Protein AF-A0A0S8DVK2-F1 (afdb_monomer_lite)

Foldseek 3Di:
DFAWAPAKDADPVNQKIWTKGAPDSDDDLVDWGKIFTKIFGQADPVGHGQWDADDPPVDPDPDRIDHNGDMDTLDIAIDHNLKHWDAANVGKIKIKGWDDDDDDPDDDPTFIFIWIADPVPSDIDTWADPVLSQQAVRVQRLWEAANNSQWIWGQGPQRWIFIDGTPDHGDPLRTLADPVFGNPPDDDQLDRKYDDHHWKIKGKTAQQDCQNDVPSVDGHPAIFIFIATSSNDTPGTDCPVPDCVVRVSD

Structure (mmCIF, N/CA/C/O backbone):
data_AF-A0A0S8DVK2-F1
#
_entry.id   AF-A0A0S8DVK2-F1
#
loop_
_atom_site.group_PDB
_atom_site.id
_atom_site.type_symbol
_atom_site.label_atom_id
_atom_site.label_alt_id
_atom_site.label_comp_id
_atom_site.label_asym_id
_atom_site.label_entity_id
_atom_site.label_seq_id
_atom_site.pdbx_PDB_ins_code
_atom_site.Cartn_x
_atom_site.Cartn_y
_atom_site.Cartn_z
_atom_site.occupancy
_atom_site.B_iso_or_equiv
_atom_site.auth_seq_id
_atom_site.auth_comp_id
_atom_site.auth_asym_id
_atom_site.auth_atom_id
_atom_site.pdbx_PDB_model_num
ATOM 1 N N . ALA A 1 1 ? 25.435 3.676 -3.435 1.00 47.47 1 ALA A N 1
ATOM 2 C CA . ALA A 1 1 ? 24.298 3.140 -4.218 1.00 47.47 1 ALA A CA 1
ATOM 3 C C . ALA A 1 1 ? 23.313 4.271 -4.509 1.00 47.47 1 ALA A C 1
ATOM 5 O O . ALA A 1 1 ? 23.263 5.185 -3.689 1.00 47.47 1 ALA A O 1
ATOM 6 N N . PRO A 1 2 ? 22.556 4.248 -5.624 1.00 56.66 2 PRO A N 1
ATOM 7 C CA . PRO A 1 2 ? 21.445 5.180 -5.818 1.00 56.66 2 PRO A CA 1
ATOM 8 C C . PRO A 1 2 ? 20.399 4.970 -4.717 1.00 56.66 2 PRO A C 1
ATOM 10 O O . PRO A 1 2 ? 20.200 3.840 -4.268 1.00 56.66 2 PRO A O 1
ATOM 13 N N . ALA A 1 3 ? 19.738 6.042 -4.279 1.00 69.38 3 ALA A N 1
ATOM 14 C CA . ALA A 1 3 ? 18.640 5.907 -3.329 1.00 69.38 3 ALA A CA 1
ATOM 15 C C . ALA A 1 3 ? 17.424 5.233 -3.980 1.00 69.38 3 ALA A C 1
ATOM 17 O O . ALA A 1 3 ? 17.285 5.156 -5.202 1.00 69.38 3 ALA A O 1
ATOM 18 N N . THR A 1 4 ? 16.539 4.712 -3.145 1.00 77.56 4 THR A N 1
ATOM 19 C CA . THR A 1 4 ? 15.301 4.046 -3.542 1.00 77.56 4 THR A CA 1
ATOM 20 C C . THR A 1 4 ? 14.298 4.259 -2.417 1.00 77.56 4 THR A C 1
ATOM 22 O O . THR A 1 4 ? 14.693 4.263 -1.249 1.00 77.56 4 THR A O 1
ATOM 25 N N . ALA A 1 5 ? 13.028 4.477 -2.758 1.00 81.44 5 ALA A N 1
ATOM 26 C CA . ALA A 1 5 ? 11.986 4.660 -1.757 1.00 81.44 5 ALA A CA 1
ATOM 27 C C . ALA A 1 5 ? 11.793 3.372 -0.939 1.00 81.44 5 ALA A C 1
ATOM 29 O O . ALA A 1 5 ? 11.916 2.264 -1.466 1.00 81.44 5 ALA A O 1
ATOM 30 N N . ILE A 1 6 ? 11.513 3.518 0.357 1.00 83.12 6 ILE A N 1
ATOM 31 C CA . ILE A 1 6 ? 11.492 2.400 1.312 1.00 83.12 6 ILE A CA 1
ATOM 32 C C . ILE A 1 6 ? 10.342 1.429 0.999 1.00 83.12 6 ILE A C 1
ATOM 34 O O . ILE A 1 6 ? 10.501 0.217 1.146 1.00 83.12 6 ILE A O 1
ATOM 38 N N . GLY A 1 7 ? 9.204 1.941 0.523 1.00 86.62 7 GLY A N 1
ATOM 39 C CA . GLY A 1 7 ? 8.061 1.133 0.117 1.00 86.62 7 GLY A CA 1
ATOM 40 C C . GLY A 1 7 ? 8.191 0.602 -1.311 1.00 86.62 7 GLY A C 1
ATOM 41 O O . GLY A 1 7 ? 7.610 1.159 -2.238 1.00 86.62 7 GLY A O 1
ATOM 42 N N . TYR A 1 8 ? 8.926 -0.494 -1.486 1.00 93.62 8 TYR A N 1
ATOM 43 C CA . TYR A 1 8 ? 8.942 -1.290 -2.717 1.00 93.62 8 TYR A CA 1
ATOM 44 C C . TYR A 1 8 ? 7.947 -2.460 -2.640 1.00 93.62 8 TYR A C 1
ATOM 46 O O . TYR A 1 8 ? 7.596 -2.918 -1.553 1.00 93.62 8 TYR A O 1
ATOM 54 N N . ALA A 1 9 ? 7.565 -3.022 -3.790 1.00 95.44 9 ALA A N 1
ATOM 55 C CA . ALA A 1 9 ? 6.767 -4.249 -3.848 1.00 95.44 9 ALA A CA 1
ATOM 56 C C . ALA A 1 9 ? 7.285 -5.239 -4.894 1.00 95.44 9 ALA A C 1
ATOM 58 O O . ALA A 1 9 ? 7.769 -4.853 -5.957 1.00 95.44 9 ALA A O 1
ATOM 59 N N . PHE A 1 10 ? 7.140 -6.534 -4.618 1.00 95.19 10 PHE A N 1
ATOM 60 C CA . PHE A 1 10 ? 7.335 -7.587 -5.615 1.00 95.19 10 PHE A CA 1
ATOM 61 C C . PHE A 1 10 ? 6.044 -7.835 -6.399 1.00 95.19 10 PHE A C 1
ATOM 63 O O . PHE A 1 10 ? 4.949 -7.779 -5.839 1.00 95.19 10 PHE A O 1
ATOM 70 N N . THR A 1 11 ? 6.179 -8.171 -7.682 1.00 94.69 11 THR A N 1
ATOM 71 C CA . THR A 1 11 ? 5.085 -8.720 -8.499 1.00 94.69 11 THR A CA 1
ATOM 72 C C . THR A 1 11 ? 4.456 -9.944 -7.818 1.00 94.69 11 THR A C 1
ATOM 74 O O . THR A 1 11 ? 5.200 -10.701 -7.193 1.00 94.69 11 THR A O 1
ATOM 77 N N . PRO A 1 12 ? 3.160 -10.258 -8.023 1.00 91.06 12 PRO A N 1
ATOM 78 C CA . PRO A 1 12 ? 2.510 -11.416 -7.389 1.00 91.06 12 PRO A CA 1
ATOM 79 C C . PRO A 1 12 ? 3.124 -12.801 -7.689 1.00 91.06 12 PRO A C 1
ATOM 81 O O . PRO A 1 12 ? 2.846 -13.756 -6.972 1.00 91.06 12 PRO A O 1
ATOM 84 N N . ASP A 1 13 ? 3.950 -12.932 -8.735 1.00 92.88 13 ASP A N 1
ATOM 85 C CA . ASP A 1 13 ? 4.718 -14.149 -9.060 1.00 92.88 13 ASP A CA 1
ATOM 86 C C . ASP A 1 13 ? 6.191 -14.101 -8.588 1.00 92.88 13 ASP A C 1
ATOM 88 O O . ASP A 1 13 ? 6.979 -14.994 -8.906 1.00 92.88 13 ASP A O 1
ATOM 92 N N . SER A 1 14 ? 6.563 -13.062 -7.832 1.00 94.06 14 SER A N 1
ATOM 93 C CA . SER A 1 14 ? 7.905 -12.759 -7.311 1.00 94.06 14 SER A CA 1
ATOM 94 C C . SER A 1 14 ? 9.024 -12.673 -8.363 1.00 94.06 14 SER A C 1
ATOM 96 O O . SER A 1 14 ? 10.201 -12.810 -8.022 1.00 94.06 14 SER A O 1
ATOM 98 N N . ARG A 1 15 ? 8.698 -12.443 -9.647 1.00 95.50 15 ARG A N 1
ATOM 99 C CA . ARG A 1 15 ? 9.695 -12.385 -10.734 1.00 95.50 15 ARG A CA 1
ATOM 100 C C . ARG A 1 15 ? 10.288 -11.007 -10.982 1.00 95.50 15 ARG A C 1
ATOM 102 O O . ARG A 1 15 ? 11.401 -10.930 -11.507 1.00 95.50 15 ARG A O 1
ATOM 109 N N . ALA A 1 16 ? 9.606 -9.941 -10.582 1.00 96.25 16 ALA A N 1
ATOM 110 C CA . ALA A 1 16 ? 10.114 -8.578 -10.631 1.00 96.25 16 ALA A CA 1
ATOM 111 C C . ALA A 1 16 ? 9.807 -7.805 -9.338 1.00 96.25 16 ALA A C 1
ATOM 113 O O . ALA A 1 16 ? 8.970 -8.201 -8.526 1.00 96.25 16 ALA A O 1
ATOM 114 N N . ILE A 1 17 ? 10.526 -6.703 -9.142 1.00 96.19 17 ILE A N 1
ATOM 115 C CA . ILE A 1 17 ? 10.347 -5.745 -8.048 1.00 96.19 17 ILE A CA 1
ATOM 116 C C . ILE A 1 17 ? 10.061 -4.370 -8.652 1.00 96.19 17 ILE A C 1
ATOM 118 O O . ILE A 1 17 ? 10.775 -3.952 -9.564 1.00 96.19 17 ILE A O 1
ATOM 122 N N . ALA A 1 18 ? 9.037 -3.677 -8.152 1.00 96.88 18 ALA A N 1
ATOM 123 C CA . ALA A 1 18 ? 8.779 -2.278 -8.465 1.00 96.88 18 ALA A CA 1
ATOM 124 C C . ALA A 1 18 ? 9.132 -1.367 -7.288 1.00 96.88 18 ALA A C 1
ATOM 126 O O . ALA A 1 18 ? 8.860 -1.687 -6.129 1.00 96.88 18 ALA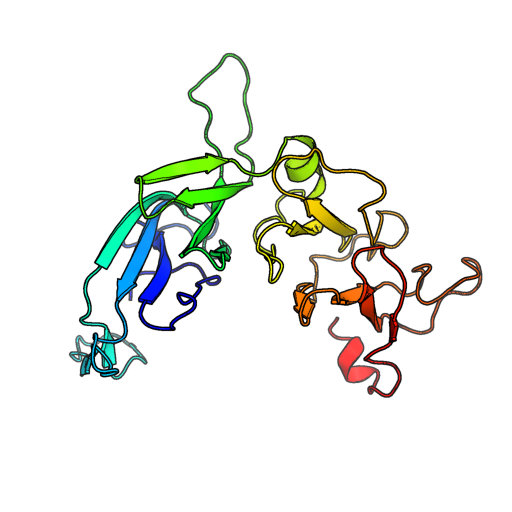 A O 1
ATOM 127 N N . TYR A 1 19 ? 9.751 -0.235 -7.607 1.00 95.56 19 TYR A N 1
ATOM 128 C CA . TYR A 1 19 ? 10.224 0.757 -6.649 1.00 95.56 19 TYR A CA 1
ATOM 129 C C . TYR A 1 19 ? 10.328 2.140 -7.305 1.00 95.56 19 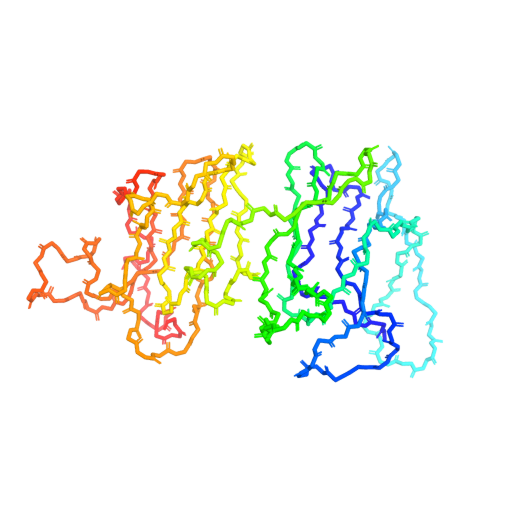TYR A C 1
ATOM 131 O O . TYR A 1 19 ? 10.401 2.257 -8.528 1.00 95.56 19 TYR A O 1
ATOM 139 N N . LEU A 1 20 ? 10.360 3.196 -6.492 1.00 94.50 20 LEU A N 1
ATOM 140 C CA . LEU A 1 20 ? 10.628 4.563 -6.947 1.00 94.50 20 LEU A CA 1
ATOM 141 C C . LEU A 1 20 ? 12.116 4.897 -6.751 1.00 94.50 20 LEU A C 1
ATOM 143 O O . LEU A 1 20 ? 12.664 4.646 -5.673 1.00 94.50 20 LEU A O 1
ATOM 147 N N . LYS A 1 21 ? 12.765 5.472 -7.772 1.00 92.44 21 LYS A N 1
ATOM 148 C CA . LYS A 1 21 ? 14.122 6.057 -7.693 1.00 92.44 21 LYS A CA 1
ATOM 149 C C . LYS A 1 21 ? 14.082 7.573 -7.919 1.00 92.44 21 LYS A C 1
ATOM 151 O O . LYS A 1 21 ? 13.205 8.018 -8.658 1.00 92.44 21 LYS A O 1
ATOM 156 N N . PRO A 1 22 ? 15.024 8.363 -7.375 1.00 92.50 22 PRO A N 1
ATOM 157 C CA . PRO A 1 22 ? 15.305 9.698 -7.892 1.00 92.50 22 PRO A CA 1
ATOM 158 C C . PRO A 1 22 ? 16.078 9.604 -9.219 1.00 92.50 22 PRO A C 1
ATOM 160 O O . PRO A 1 22 ? 16.796 8.631 -9.454 1.00 92.50 22 PRO A O 1
ATOM 163 N N . GLU A 1 23 ? 15.989 10.638 -10.058 1.00 89.06 23 GLU A N 1
ATOM 164 C CA . GLU A 1 23 ? 16.845 10.771 -11.254 1.00 89.06 23 GLU A CA 1
ATOM 165 C C . GLU A 1 23 ? 18.199 11.431 -10.966 1.00 89.06 23 GLU A C 1
ATOM 167 O O . GLU A 1 23 ? 19.142 11.289 -11.742 1.00 89.06 23 GLU A O 1
ATOM 172 N N . ALA A 1 24 ? 18.313 12.158 -9.854 1.00 84.31 24 ALA A N 1
ATOM 173 C CA . ALA A 1 24 ? 19.553 12.808 -9.449 1.00 84.31 24 ALA A CA 1
ATOM 174 C C . ALA A 1 24 ? 20.397 11.891 -8.548 1.00 84.31 24 ALA A C 1
ATOM 176 O O . ALA A 1 24 ? 19.886 11.312 -7.587 1.00 84.31 24 ALA A O 1
ATOM 177 N N . GLU A 1 25 ? 21.706 11.813 -8.815 1.00 74.50 25 GLU A N 1
ATOM 178 C CA . GLU A 1 25 ? 22.668 11.041 -8.005 1.00 74.50 25 GLU A CA 1
ATOM 179 C C . GLU A 1 25 ? 22.750 11.533 -6.550 1.00 74.50 25 GLU A C 1
ATOM 181 O O . GLU A 1 25 ? 23.036 10.755 -5.639 1.00 74.50 25 GLU A O 1
ATOM 186 N N . SER A 1 26 ? 22.458 12.816 -6.324 1.00 77.00 26 SER A N 1
ATOM 187 C CA . SER A 1 26 ? 22.228 13.403 -5.008 1.00 77.00 26 SER A CA 1
ATOM 188 C C . SER A 1 26 ? 20.981 14.289 -5.027 1.00 77.00 26 SER A C 1
ATOM 190 O O . SER A 1 26 ? 20.680 14.971 -6.006 1.00 77.00 26 SER A O 1
ATOM 192 N N . PHE A 1 27 ? 20.231 14.255 -3.930 1.00 76.00 27 PHE A N 1
ATOM 193 C CA . PHE A 1 27 ? 19.004 15.016 -3.716 1.00 76.00 27 PHE A CA 1
ATOM 194 C C . PHE A 1 27 ? 18.883 15.332 -2.222 1.00 76.00 27 PHE A C 1
ATOM 196 O O . PHE A 1 27 ? 19.488 14.668 -1.378 1.00 76.00 27 PHE A O 1
ATOM 203 N N . ASP A 1 28 ? 18.099 16.352 -1.894 1.00 79.50 28 ASP A N 1
ATOM 204 C CA . ASP A 1 28 ? 17.785 16.704 -0.513 1.00 79.50 28 ASP A CA 1
ATOM 205 C C . ASP A 1 28 ? 16.656 15.798 -0.002 1.00 79.50 28 ASP A C 1
ATOM 207 O O . ASP A 1 28 ? 15.563 15.802 -0.563 1.00 79.50 28 ASP A O 1
ATOM 211 N N . THR A 1 29 ? 16.896 15.021 1.057 1.00 75.56 29 THR A N 1
ATOM 212 C CA . THR A 1 29 ? 15.888 14.107 1.625 1.00 75.56 29 THR A CA 1
ATOM 213 C C . THR A 1 29 ? 14.702 14.826 2.268 1.00 75.56 29 THR A C 1
ATOM 215 O O . THR A 1 29 ? 13.731 14.161 2.607 1.00 75.56 29 THR A O 1
ATOM 218 N N . GLN A 1 30 ? 14.770 16.150 2.443 1.00 75.94 30 GLN A N 1
ATOM 219 C CA . GLN A 1 30 ? 13.692 17.003 2.954 1.00 75.94 30 GLN A CA 1
ATOM 220 C C . GLN A 1 30 ? 12.928 17.737 1.836 1.00 75.94 30 GLN A C 1
ATOM 222 O O . GLN A 1 30 ? 12.126 18.628 2.124 1.00 75.94 30 GLN A O 1
ATOM 227 N N . LYS A 1 31 ? 13.193 17.434 0.555 1.00 76.06 31 LYS A N 1
ATOM 228 C CA . LYS A 1 31 ? 12.516 18.061 -0.592 1.00 76.06 31 LYS A CA 1
ATOM 229 C C . LYS A 1 31 ? 12.112 17.018 -1.641 1.00 76.06 31 LYS A C 1
ATOM 231 O O . LYS A 1 31 ? 12.864 16.075 -1.878 1.00 76.06 31 LYS A O 1
ATOM 236 N N . PRO A 1 32 ? 10.964 17.189 -2.320 1.00 73.94 32 PRO A N 1
ATOM 237 C CA . PRO A 1 32 ? 10.591 16.315 -3.423 1.00 73.94 32 PRO A CA 1
ATOM 238 C C . PRO A 1 32 ? 11.560 16.504 -4.599 1.00 73.94 32 PRO A C 1
ATOM 240 O O . PRO A 1 32 ? 11.793 17.626 -5.056 1.00 73.94 32 PRO A O 1
ATOM 243 N N . ALA A 1 33 ? 12.119 15.402 -5.092 1.00 88.25 33 ALA A N 1
ATOM 244 C CA . ALA A 1 33 ? 12.975 15.367 -6.278 1.00 88.25 33 ALA A CA 1
ATOM 245 C C . ALA A 1 33 ? 12.188 14.885 -7.508 1.00 88.25 33 ALA A C 1
ATOM 247 O O . ALA A 1 33 ? 11.083 14.367 -7.372 1.00 88.25 33 ALA A O 1
ATOM 248 N N . LEU A 1 34 ? 12.761 15.000 -8.709 1.00 90.69 34 LEU A N 1
ATOM 249 C CA . LEU A 1 34 ? 12.276 14.225 -9.858 1.00 90.69 34 LEU A CA 1
ATOM 250 C C . LEU A 1 34 ? 12.744 12.772 -9.736 1.00 90.69 34 LEU A C 1
ATOM 252 O O . LEU A 1 34 ? 13.884 12.513 -9.337 1.00 90.69 34 LEU A O 1
ATOM 256 N N . GLY A 1 35 ? 11.872 11.840 -10.104 1.00 92.44 35 GLY A N 1
ATOM 257 C CA . GLY A 1 35 ? 12.146 10.410 -10.057 1.00 92.44 35 GLY A CA 1
ATOM 258 C C . GLY A 1 35 ? 11.252 9.596 -10.983 1.00 92.44 35 GLY A C 1
ATOM 259 O O . GLY A 1 35 ? 10.359 10.139 -11.636 1.00 92.44 35 GLY A O 1
ATOM 260 N N . SER A 1 36 ? 11.479 8.284 -11.002 1.00 94.75 36 SER A N 1
ATOM 261 C CA . SER A 1 36 ? 10.718 7.338 -11.821 1.00 94.75 36 SER A CA 1
ATOM 262 C C . SER A 1 36 ? 10.285 6.113 -11.028 1.00 94.75 36 SER A C 1
ATOM 264 O O . SER A 1 36 ? 11.043 5.579 -10.213 1.00 94.75 36 SER A O 1
ATOM 266 N N . LEU A 1 37 ? 9.078 5.634 -11.328 1.00 96.56 37 LEU A N 1
ATOM 267 C CA . LEU A 1 37 ? 8.624 4.287 -11.015 1.00 96.56 37 LEU A CA 1
ATOM 268 C C . LEU A 1 37 ? 9.328 3.312 -11.959 1.00 96.56 37 LEU A C 1
ATOM 270 O O . LEU A 1 37 ? 9.234 3.432 -13.183 1.00 96.56 37 LEU A O 1
ATOM 274 N N . VAL A 1 38 ? 10.019 2.341 -11.378 1.00 96.12 38 VAL A N 1
ATOM 275 C CA . VAL A 1 38 ? 10.839 1.359 -12.083 1.00 96.12 38 VAL A CA 1
ATOM 276 C C . VAL A 1 38 ? 10.360 -0.038 -11.730 1.00 96.12 38 VAL A C 1
ATOM 278 O O . VAL A 1 38 ? 10.237 -0.344 -10.549 1.00 96.12 38 VAL A O 1
ATOM 281 N N . GLU A 1 39 ? 10.182 -0.906 -12.726 1.00 96.44 39 GLU A N 1
ATOM 282 C CA . GLU A 1 39 ? 10.173 -2.359 -12.527 1.00 96.44 39 GLU A CA 1
ATOM 283 C C . GLU A 1 39 ? 11.547 -2.933 -12.911 1.00 96.44 39 GLU A C 1
ATOM 285 O O . GLU A 1 39 ? 12.119 -2.594 -13.949 1.00 96.44 39 GLU A O 1
ATOM 290 N N . ARG A 1 40 ? 12.093 -3.830 -12.082 1.00 96.25 40 ARG A N 1
ATOM 291 C CA . ARG A 1 40 ? 13.291 -4.620 -12.392 1.00 96.25 40 ARG A CA 1
ATOM 292 C C . ARG A 1 40 ? 12.989 -6.108 -12.277 1.00 96.25 40 ARG A C 1
ATOM 294 O O . ARG A 1 40 ? 12.580 -6.577 -11.216 1.00 96.25 40 ARG A O 1
ATOM 301 N N . THR A 1 41 ? 13.265 -6.877 -13.329 1.00 97.19 41 THR A N 1
ATOM 302 C CA . THR A 1 41 ? 13.198 -8.344 -13.266 1.00 97.19 41 THR A CA 1
ATOM 303 C C . THR A 1 41 ? 14.274 -8.870 -12.314 1.00 97.19 41 THR A C 1
ATOM 305 O O . THR A 1 41 ? 15.452 -8.579 -12.498 1.00 97.19 41 THR A O 1
ATOM 308 N N . VAL A 1 42 ? 13.894 -9.666 -11.315 1.00 96.94 42 VAL A N 1
ATOM 309 C CA . VAL A 1 42 ? 14.818 -10.298 -10.355 1.00 96.94 42 VAL A CA 1
ATOM 310 C C . VAL A 1 42 ? 15.015 -11.791 -10.610 1.00 96.94 42 VAL A C 1
ATOM 312 O O . VAL A 1 42 ? 16.061 -12.328 -10.257 1.00 96.94 42 VAL A O 1
ATOM 315 N N . VAL A 1 43 ? 14.052 -12.469 -11.243 1.00 97.00 43 VAL A N 1
ATOM 316 C CA . VAL A 1 43 ? 14.092 -13.921 -11.481 1.00 97.00 43 VAL A CA 1
ATOM 317 C C . VAL A 1 43 ? 13.723 -14.242 -12.931 1.00 97.00 43 VAL A C 1
ATOM 319 O O . VAL A 1 43 ? 12.772 -13.692 -13.485 1.00 97.00 43 VAL A O 1
ATOM 322 N N . ASP A 1 44 ? 14.482 -15.141 -13.559 1.00 95.38 44 ASP A N 1
ATOM 323 C CA . ASP A 1 44 ? 14.272 -15.558 -14.944 1.00 95.38 44 ASP A CA 1
ATOM 324 C C . ASP A 1 44 ? 13.042 -16.477 -15.118 1.00 95.38 44 ASP A C 1
ATOM 326 O O . ASP A 1 44 ? 12.393 -16.919 -14.165 1.00 95.38 44 ASP A O 1
ATOM 330 N N . ARG A 1 45 ? 12.714 -16.818 -16.372 1.00 94.00 45 ARG A N 1
ATOM 331 C CA . ARG A 1 45 ? 11.565 -17.693 -16.673 1.00 94.00 45 ARG A CA 1
ATOM 332 C C . ARG A 1 45 ? 11.681 -19.095 -16.052 1.00 94.00 45 ARG A C 1
ATOM 334 O O . ARG A 1 45 ? 10.643 -19.726 -15.846 1.00 94.00 45 ARG A O 1
ATOM 341 N N . ASN A 1 46 ? 12.896 -19.537 -15.728 1.00 95.00 46 ASN A N 1
ATOM 342 C CA . ASN A 1 46 ? 13.247 -20.842 -15.169 1.00 95.00 46 ASN A CA 1
ATOM 343 C C . ASN A 1 46 ? 13.369 -20.834 -13.629 1.00 95.00 46 ASN A C 1
ATOM 345 O O . ASN A 1 46 ? 13.712 -21.864 -13.052 1.00 95.00 46 ASN A O 1
ATOM 349 N N . GLY A 1 47 ? 13.119 -19.701 -12.959 1.00 93.81 47 GLY A N 1
ATOM 350 C CA . GLY A 1 47 ? 13.248 -19.577 -11.502 1.00 93.81 47 GLY A CA 1
ATOM 351 C C . GLY A 1 47 ? 14.662 -19.245 -11.001 1.00 93.81 47 GLY A C 1
ATOM 352 O O . GLY A 1 47 ? 14.927 -19.382 -9.810 1.00 93.81 47 GLY A O 1
ATOM 353 N N . ARG A 1 48 ? 15.584 -18.820 -11.874 1.00 95.06 48 ARG A N 1
ATOM 354 C CA . ARG A 1 48 ? 16.962 -18.451 -11.505 1.00 95.06 48 ARG A CA 1
ATOM 355 C C . ARG A 1 48 ? 17.066 -16.967 -11.165 1.00 95.06 48 ARG A C 1
ATOM 357 O O . ARG A 1 48 ? 16.594 -16.130 -11.931 1.00 95.06 48 ARG A O 1
ATOM 364 N N . LEU A 1 49 ? 17.733 -16.640 -10.059 1.00 95.44 49 LEU A N 1
ATOM 365 C CA . LEU A 1 49 ? 18.023 -15.258 -9.671 1.00 95.44 49 LEU A CA 1
ATOM 366 C C . LEU A 1 49 ? 18.926 -14.577 -10.717 1.00 95.44 49 LEU A C 1
ATOM 368 O O . LEU A 1 49 ? 19.990 -15.093 -11.061 1.00 95.44 49 LEU A O 1
ATOM 372 N N . LEU A 1 50 ? 18.515 -13.405 -11.195 1.00 95.94 50 LEU A N 1
ATOM 373 C CA . LEU A 1 50 ? 19.265 -12.576 -12.137 1.00 95.94 50 LEU A CA 1
ATOM 374 C C . LEU A 1 50 ? 20.228 -11.667 -11.369 1.00 95.94 50 LEU A C 1
ATOM 376 O O . LEU A 1 50 ? 19.946 -10.492 -11.149 1.00 95.94 50 LEU A O 1
ATOM 380 N N . ALA A 1 51 ? 21.357 -12.220 -10.927 1.00 94.44 51 ALA A N 1
ATOM 381 C CA . ALA A 1 51 ? 22.368 -11.477 -10.180 1.00 94.44 51 ALA A CA 1
ATOM 382 C C . ALA A 1 51 ? 23.803 -11.850 -10.578 1.00 94.44 51 ALA A C 1
ATOM 384 O O . ALA A 1 51 ? 24.081 -12.972 -11.003 1.00 94.44 51 ALA A O 1
ATOM 385 N N . SER A 1 52 ? 24.728 -10.912 -10.383 1.00 92.25 52 SER A N 1
ATOM 386 C CA . SER A 1 52 ? 26.178 -11.133 -10.447 1.00 92.25 52 SER A CA 1
ATOM 387 C C . SER A 1 52 ? 26.845 -10.649 -9.158 1.00 92.25 52 SER A C 1
ATOM 389 O O . SER A 1 52 ? 26.289 -9.761 -8.506 1.00 92.25 52 SER A O 1
ATOM 391 N N . PRO A 1 53 ? 28.036 -11.158 -8.789 1.00 90.00 53 PRO A N 1
ATOM 392 C CA . PRO A 1 53 ? 28.821 -10.583 -7.701 1.00 90.00 53 PRO A CA 1
ATOM 393 C C . PRO A 1 53 ? 29.008 -9.074 -7.892 1.00 90.00 53 PRO A C 1
ATOM 395 O O . PRO A 1 53 ? 29.209 -8.604 -9.018 1.00 90.00 53 PRO A O 1
ATOM 398 N N . ALA A 1 54 ? 28.932 -8.317 -6.802 1.00 85.00 54 ALA A N 1
ATOM 399 C CA . ALA A 1 54 ? 29.237 -6.897 -6.822 1.00 85.00 54 ALA A CA 1
ATOM 400 C C . ALA A 1 54 ? 30.720 -6.682 -7.157 1.00 85.00 54 ALA A C 1
ATOM 402 O O . ALA A 1 54 ? 31.596 -7.419 -6.698 1.00 85.00 54 ALA A O 1
ATOM 403 N N . LYS A 1 55 ? 31.016 -5.654 -7.957 1.00 80.06 55 LYS A N 1
ATOM 404 C CA . LYS A 1 55 ? 32.393 -5.180 -8.107 1.00 80.06 55 LYS A CA 1
ATOM 405 C C . LYS A 1 55 ? 32.733 -4.362 -6.867 1.00 80.06 55 LYS A C 1
ATOM 407 O O . LYS A 1 55 ? 31.996 -3.437 -6.549 1.00 80.06 55 LYS A O 1
ATOM 412 N N . SER A 1 56 ? 33.846 -4.679 -6.208 1.00 68.00 56 SER A N 1
ATOM 413 C CA . SER A 1 56 ? 34.410 -3.781 -5.200 1.00 68.00 56 SER A CA 1
ATOM 414 C C . SER A 1 56 ? 34.914 -2.523 -5.908 1.00 68.00 56 SER A C 1
ATOM 416 O O . SER A 1 56 ? 35.881 -2.581 -6.668 1.00 68.00 56 SER A O 1
ATOM 418 N N . ASP A 1 57 ? 34.204 -1.416 -5.711 1.00 66.19 57 ASP A N 1
ATOM 419 C CA . ASP A 1 57 ? 34.499 -0.088 -6.260 1.00 66.19 57 ASP A CA 1
ATOM 420 C C . ASP A 1 57 ? 35.134 0.854 -5.219 1.00 66.19 57 ASP A C 1
ATOM 422 O O . ASP A 1 57 ? 35.441 2.004 -5.526 1.00 66.19 57 ASP A O 1
ATOM 426 N N . GLY A 1 58 ? 35.363 0.356 -3.999 1.00 61.03 58 GLY A N 1
ATOM 427 C CA . GLY A 1 58 ? 35.865 1.132 -2.865 1.00 61.03 58 GLY A CA 1
ATOM 428 C C . GLY A 1 58 ? 34.779 1.842 -2.049 1.00 61.03 58 GLY A C 1
ATOM 429 O O . GLY A 1 58 ? 35.127 2.561 -1.117 1.00 61.03 58 GLY A O 1
ATOM 430 N N . SER A 1 59 ? 33.491 1.651 -2.360 1.00 59.62 59 SER A N 1
ATOM 431 C CA . SER A 1 59 ? 32.386 2.112 -1.511 1.00 59.62 59 SER A CA 1
ATOM 432 C C . SER A 1 59 ? 32.025 1.093 -0.421 1.00 59.62 59 SER A C 1
ATOM 434 O O . SER A 1 59 ? 32.153 -0.117 -0.624 1.00 59.62 59 SER A O 1
ATOM 436 N N . ASP A 1 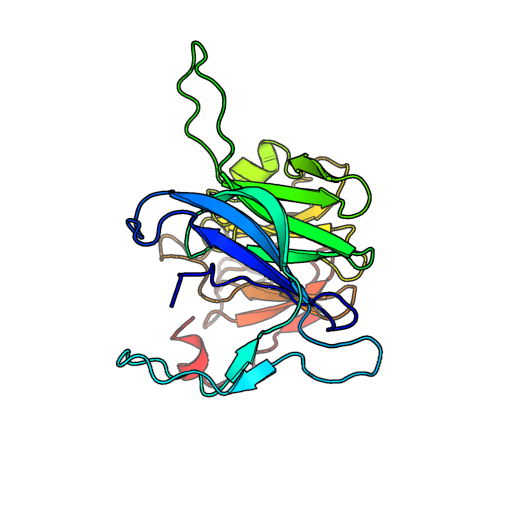60 ? 31.502 1.572 0.715 1.00 58.47 60 ASP A N 1
ATOM 437 C CA . ASP A 1 60 ? 30.926 0.744 1.792 1.00 58.47 60 ASP A CA 1
ATOM 438 C C . ASP A 1 60 ? 29.556 0.151 1.388 1.00 58.47 60 ASP A C 1
ATOM 440 O O . ASP A 1 60 ? 28.517 0.364 2.016 1.00 58.47 60 ASP A O 1
ATOM 444 N N . SER A 1 61 ? 29.537 -0.595 0.284 1.00 65.12 61 SER A N 1
ATOM 445 C CA . SER A 1 61 ? 28.372 -1.343 -0.178 1.00 65.12 61 SER A CA 1
ATOM 446 C C . SER A 1 61 ? 28.295 -2.698 0.525 1.00 65.12 61 SER A C 1
ATOM 448 O O . SER A 1 61 ? 29.041 -3.623 0.207 1.00 65.12 61 SER A O 1
ATOM 450 N N . ALA A 1 62 ? 27.318 -2.864 1.419 1.00 71.44 62 ALA A N 1
ATOM 451 C CA . ALA A 1 62 ? 27.005 -4.158 2.036 1.00 71.44 62 ALA A CA 1
ATOM 452 C C . ALA A 1 62 ? 26.445 -5.208 1.041 1.00 71.44 62 ALA A C 1
ATOM 454 O O . ALA A 1 62 ? 26.256 -6.372 1.399 1.00 71.44 62 ALA A O 1
ATOM 455 N N . ALA A 1 63 ? 26.154 -4.822 -0.208 1.00 76.06 63 ALA A N 1
ATOM 456 C CA . ALA A 1 63 ? 25.596 -5.715 -1.218 1.00 76.06 63 ALA A CA 1
ATOM 457 C C . ALA A 1 63 ? 26.686 -6.585 -1.873 1.00 76.06 63 ALA A C 1
ATOM 459 O O . ALA A 1 63 ? 27.454 -6.116 -2.708 1.00 76.06 63 ALA A O 1
ATOM 460 N N . ILE A 1 64 ? 26.702 -7.880 -1.540 1.00 84.12 64 ILE A N 1
ATOM 461 C CA . ILE A 1 64 ? 27.622 -8.885 -2.115 1.00 84.12 64 ILE A CA 1
ATOM 462 C C . ILE A 1 64 ? 27.270 -9.209 -3.585 1.00 84.12 64 ILE A C 1
ATOM 464 O O . ILE A 1 64 ? 28.131 -9.611 -4.368 1.00 84.12 64 ILE A O 1
ATOM 468 N N . TYR A 1 65 ? 26.008 -9.012 -3.976 1.00 87.69 65 TYR A N 1
ATOM 469 C CA . TYR A 1 65 ? 25.482 -9.259 -5.321 1.00 87.69 65 TYR A CA 1
ATOM 470 C C . TYR A 1 65 ? 24.662 -8.062 -5.815 1.00 87.69 65 TYR A C 1
ATOM 472 O O . TYR A 1 65 ? 23.999 -7.388 -5.029 1.00 87.69 65 TYR A O 1
ATOM 480 N N . VAL A 1 66 ? 24.663 -7.838 -7.130 1.00 89.12 66 VAL A N 1
ATOM 481 C CA . VAL A 1 66 ? 23.862 -6.812 -7.817 1.00 89.12 66 VAL A CA 1
ATOM 482 C C . VAL A 1 66 ? 22.908 -7.494 -8.797 1.00 89.12 66 VAL A C 1
ATOM 484 O O . VAL A 1 66 ? 23.309 -8.412 -9.513 1.00 89.12 66 VAL A O 1
ATOM 487 N N . CYS A 1 67 ? 21.650 -7.045 -8.841 1.00 90.94 67 CYS A N 1
ATOM 488 C CA . CYS A 1 67 ? 20.648 -7.571 -9.769 1.00 90.94 67 CYS A CA 1
ATOM 489 C C . CYS A 1 67 ? 20.925 -7.117 -11.214 1.00 90.94 67 CYS A C 1
ATOM 491 O O . CYS A 1 67 ? 20.940 -5.917 -11.505 1.00 90.94 67 CYS A O 1
ATOM 493 N N . THR A 1 68 ? 21.112 -8.090 -12.108 1.00 94.00 68 THR A N 1
ATOM 494 C CA . THR A 1 68 ? 21.470 -7.931 -13.528 1.00 94.00 68 THR A CA 1
ATOM 495 C C . THR A 1 68 ? 20.286 -8.071 -14.484 1.00 94.00 68 THR A C 1
ATOM 497 O O . THR A 1 68 ? 20.471 -7.990 -15.698 1.00 94.00 68 THR A O 1
ATOM 500 N N . GLY A 1 69 ? 19.077 -8.306 -13.967 1.00 94.94 69 GLY A N 1
ATOM 501 C CA . GLY A 1 69 ? 17.877 -8.408 -14.789 1.00 94.94 69 GLY A CA 1
ATOM 502 C C . GLY A 1 69 ? 17.458 -7.081 -15.426 1.00 94.94 69 GLY A C 1
ATOM 503 O O . GLY A 1 69 ? 17.916 -6.003 -15.039 1.00 94.94 69 GLY A O 1
ATOM 504 N N . ALA A 1 70 ? 16.590 -7.183 -16.434 1.00 95.75 70 ALA A N 1
ATOM 505 C CA . ALA A 1 70 ? 16.112 -6.041 -17.204 1.00 95.75 70 ALA A CA 1
ATOM 506 C C . ALA A 1 70 ? 15.378 -5.018 -16.323 1.00 95.75 70 ALA A C 1
ATOM 508 O O . ALA A 1 70 ? 14.765 -5.369 -15.312 1.00 95.75 70 ALA A O 1
ATOM 509 N N . VAL A 1 71 ? 15.448 -3.755 -16.739 1.00 95.25 71 VAL A N 1
ATOM 510 C CA . VAL A 1 71 ? 14.857 -2.597 -16.062 1.00 95.25 71 VAL A CA 1
ATOM 511 C C . VAL A 1 71 ? 13.889 -1.924 -17.031 1.00 95.25 71 VAL A C 1
ATOM 513 O O . VAL A 1 71 ? 14.255 -1.686 -18.182 1.00 95.25 71 VAL A O 1
ATOM 516 N N . ALA A 1 72 ? 12.682 -1.619 -16.567 1.00 94.94 72 ALA A N 1
ATOM 517 C CA . ALA A 1 72 ? 11.680 -0.841 -17.282 1.00 94.94 72 ALA A CA 1
ATOM 518 C C . ALA A 1 72 ? 11.304 0.389 -16.447 1.00 94.94 72 ALA A C 1
ATOM 520 O O . ALA A 1 72 ? 10.988 0.268 -15.264 1.00 94.94 72 ALA A O 1
ATOM 521 N N . GLU A 1 73 ? 11.334 1.568 -17.061 1.00 94.81 73 GLU A N 1
ATOM 522 C CA . GLU A 1 73 ? 10.834 2.806 -16.458 1.00 94.81 73 GLU A CA 1
ATOM 523 C C . GLU A 1 73 ? 9.380 2.986 -16.900 1.00 94.81 73 GLU A C 1
ATOM 525 O O . GLU A 1 73 ? 9.086 2.960 -18.095 1.00 94.81 73 GLU A O 1
ATOM 530 N N . LEU A 1 74 ? 8.464 3.075 -15.933 1.00 95.56 74 LEU A N 1
ATOM 531 C CA . LEU A 1 74 ? 7.021 2.926 -16.159 1.00 95.56 74 LEU A CA 1
ATOM 532 C C . LEU A 1 74 ? 6.255 4.245 -16.026 1.00 95.56 74 LEU A C 1
ATOM 534 O O . LEU A 1 74 ? 5.274 4.469 -16.730 1.00 95.56 74 LEU A O 1
ATOM 538 N N . ALA A 1 75 ? 6.703 5.120 -15.127 1.00 94.50 75 ALA A N 1
ATOM 539 C CA . ALA A 1 75 ? 6.129 6.442 -14.909 1.00 94.50 75 ALA A CA 1
ATOM 540 C C . ALA A 1 75 ? 7.198 7.395 -14.368 1.00 94.50 75 ALA A C 1
ATOM 542 O O . ALA A 1 75 ? 7.966 7.008 -13.492 1.00 94.50 75 ALA A O 1
ATOM 543 N N . GLY A 1 76 ? 7.211 8.644 -14.834 1.00 92.38 76 GLY A N 1
ATOM 544 C CA . GLY A 1 76 ? 7.897 9.734 -14.136 1.00 92.38 76 GLY A CA 1
ATOM 545 C C . GLY A 1 76 ? 7.000 10.314 -13.038 1.00 92.38 76 GLY A C 1
ATOM 546 O O . GLY A 1 76 ? 5.777 10.324 -13.181 1.00 92.38 76 GLY A O 1
ATOM 547 N N . GLY A 1 77 ? 7.591 10.817 -11.958 1.00 89.94 77 GLY A N 1
ATOM 548 C CA . GLY A 1 77 ? 6.860 11.411 -10.839 1.00 89.94 77 GLY A CA 1
ATOM 549 C C . GLY A 1 77 ? 7.728 12.318 -9.970 1.00 89.94 77 GLY A C 1
ATOM 550 O O . GLY A 1 77 ? 8.902 12.567 -10.266 1.00 89.94 77 GLY A O 1
ATOM 551 N N . LEU A 1 78 ? 7.143 12.803 -8.875 1.00 90.06 78 LEU A N 1
ATOM 552 C CA . LEU A 1 78 ? 7.935 13.317 -7.764 1.00 90.06 78 LEU A CA 1
ATOM 553 C C . LEU A 1 78 ? 8.381 12.146 -6.887 1.00 90.06 78 LEU A C 1
ATOM 555 O O . LEU A 1 78 ? 7.667 11.158 -6.749 1.00 90.06 78 LEU A O 1
ATOM 559 N N . TYR A 1 79 ? 9.571 12.269 -6.311 1.00 90.19 79 TYR A N 1
ATOM 560 C CA . TYR A 1 79 ? 10.211 11.271 -5.465 1.00 90.19 79 TYR A CA 1
ATOM 561 C C . TYR A 1 79 ? 10.436 11.819 -4.056 1.00 90.19 79 TYR A C 1
ATOM 563 O O . TYR A 1 79 ? 10.959 12.923 -3.885 1.00 90.19 79 TYR A O 1
ATOM 571 N N . HIS A 1 80 ? 10.128 10.995 -3.058 1.00 87.56 80 HIS A N 1
ATOM 572 C CA . HIS A 1 80 ? 10.485 11.188 -1.659 1.00 87.56 80 HIS A CA 1
ATOM 573 C C . HIS A 1 80 ? 10.798 9.812 -1.026 1.00 87.56 80 HIS A C 1
ATOM 575 O O . HIS A 1 80 ? 10.155 8.828 -1.403 1.00 87.56 80 HIS A O 1
ATOM 581 N N . PRO A 1 81 ? 11.754 9.681 -0.080 1.00 87.25 8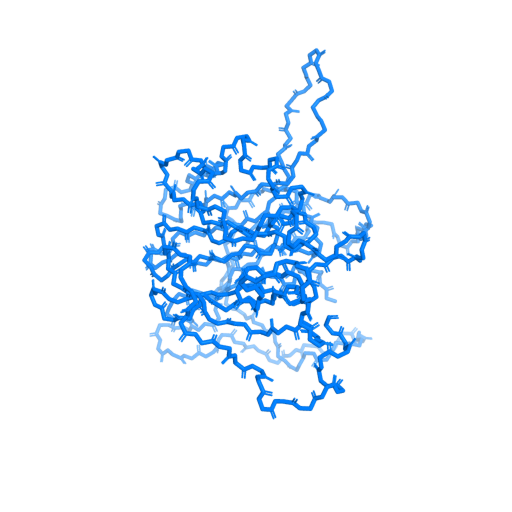1 PRO A N 1
ATOM 582 C CA . PRO A 1 81 ? 12.184 8.369 0.430 1.00 87.25 81 PRO A CA 1
ATOM 583 C C . PRO A 1 81 ? 11.082 7.522 1.087 1.00 87.25 81 PRO A C 1
ATOM 585 O O . PRO A 1 81 ? 11.186 6.297 1.099 1.00 87.25 81 PRO A O 1
ATOM 588 N N . TRP A 1 82 ? 10.031 8.160 1.609 1.00 86.50 82 TRP A N 1
ATOM 589 C CA . TRP A 1 82 ? 8.891 7.499 2.255 1.00 86.50 82 TRP A CA 1
ATOM 590 C C . TRP A 1 82 ? 7.804 7.009 1.290 1.00 86.50 82 TRP A C 1
ATOM 592 O O . TRP A 1 82 ? 6.829 6.414 1.739 1.00 86.50 82 TRP A O 1
ATOM 602 N N . MET A 1 83 ? 7.937 7.246 -0.020 1.00 90.81 83 MET A N 1
ATOM 603 C CA . MET A 1 83 ? 6.925 6.816 -0.987 1.00 90.81 83 MET A CA 1
ATOM 604 C C . MET A 1 83 ? 6.794 5.290 -1.059 1.00 90.81 83 MET A C 1
ATOM 606 O O . MET A 1 83 ? 7.749 4.542 -0.829 1.00 90.81 83 MET A O 1
ATOM 610 N N . HIS A 1 84 ? 5.583 4.841 -1.384 1.00 94.06 84 HIS A N 1
ATOM 611 C CA . HIS A 1 84 ? 5.179 3.443 -1.322 1.00 94.06 84 HIS A CA 1
ATOM 612 C C . HIS A 1 84 ? 4.614 2.965 -2.654 1.00 94.06 84 HIS A C 1
ATOM 614 O O . HIS A 1 84 ? 3.893 3.693 -3.336 1.00 94.06 84 HIS A O 1
ATOM 620 N N . VAL A 1 85 ? 4.946 1.725 -3.002 1.00 96.25 85 VAL A N 1
ATOM 621 C CA . VAL A 1 85 ? 4.543 1.003 -4.206 1.00 96.25 85 VAL A CA 1
ATOM 622 C C . VAL A 1 85 ? 3.873 -0.301 -3.777 1.00 96.25 85 VAL A C 1
ATOM 624 O O . VAL A 1 85 ? 4.351 -0.976 -2.871 1.00 96.25 85 VAL A O 1
ATOM 627 N N . SER A 1 86 ? 2.780 -0.682 -4.433 1.00 95.88 86 SER A N 1
ATOM 628 C CA . SER A 1 86 ? 2.020 -1.901 -4.153 1.00 95.88 86 SER A CA 1
ATOM 629 C C . SER A 1 86 ? 1.469 -2.506 -5.446 1.00 95.88 86 SER A C 1
ATOM 631 O O . SER A 1 86 ? 1.042 -1.780 -6.344 1.00 95.88 86 SER A O 1
ATOM 633 N N . TYR A 1 87 ? 1.462 -3.835 -5.555 1.00 95.81 87 TYR A N 1
ATOM 634 C CA . TYR A 1 87 ? 0.900 -4.541 -6.710 1.00 95.81 87 TYR A CA 1
ATOM 635 C C . TYR A 1 87 ? -0.544 -4.965 -6.461 1.00 95.81 87 TYR A C 1
ATOM 637 O O . TYR A 1 87 ? -0.843 -5.617 -5.461 1.00 95.81 87 TYR A O 1
ATOM 645 N N . ALA A 1 88 ? -1.416 -4.687 -7.427 1.00 94.44 88 ALA A N 1
ATOM 646 C CA . ALA A 1 88 ? -2.701 -5.360 -7.532 1.00 94.44 88 ALA A CA 1
ATOM 647 C C . ALA A 1 88 ? -2.535 -6.790 -8.079 1.00 94.44 88 ALA A C 1
ATOM 649 O O . ALA A 1 88 ? -1.572 -7.108 -8.785 1.00 94.44 88 ALA A O 1
ATOM 650 N N . GLY A 1 89 ? -3.516 -7.654 -7.804 1.00 89.19 89 GLY A N 1
ATOM 651 C CA . GLY A 1 89 ? -3.521 -9.047 -8.277 1.00 89.19 89 GLY A CA 1
ATOM 652 C C . GLY A 1 89 ? -3.530 -9.200 -9.808 1.00 89.19 89 GLY A C 1
ATOM 653 O O . GLY A 1 89 ? -3.133 -10.243 -10.323 1.00 89.19 89 GLY A O 1
ATOM 654 N N . ASP A 1 90 ? -3.928 -8.152 -10.535 1.00 91.06 90 ASP A N 1
ATOM 655 C CA . ASP A 1 90 ? -3.937 -8.066 -12.003 1.00 91.06 90 ASP A CA 1
ATOM 656 C C . ASP A 1 90 ? -2.664 -7.435 -12.608 1.00 91.06 90 ASP A C 1
ATOM 658 O O . ASP A 1 90 ? -2.610 -7.186 -13.811 1.00 91.06 90 ASP A O 1
ATOM 662 N N . LYS A 1 91 ? -1.621 -7.236 -11.788 1.00 91.69 91 LYS A N 1
ATOM 663 C CA . LYS A 1 91 ? -0.324 -6.615 -12.123 1.00 91.69 91 LYS A CA 1
ATOM 664 C C . LYS A 1 91 ? -0.328 -5.102 -12.366 1.00 91.69 91 LYS A C 1
ATOM 666 O O . LYS A 1 91 ? 0.740 -4.556 -12.635 1.00 91.69 91 LYS A O 1
ATOM 671 N N . ARG A 1 92 ? -1.446 -4.393 -12.173 1.00 95.75 92 ARG A N 1
ATOM 672 C CA . ARG A 1 92 ? -1.403 -2.925 -12.063 1.00 95.75 92 ARG A CA 1
ATOM 673 C C . ARG A 1 92 ? -0.606 -2.502 -10.825 1.00 95.75 92 ARG A C 1
ATOM 675 O O . ARG A 1 92 ? -0.688 -3.145 -9.776 1.00 95.75 92 ARG A O 1
ATOM 682 N N . ILE A 1 93 ? 0.143 -1.408 -10.939 1.00 97.25 93 ILE A N 1
ATOM 683 C CA . ILE A 1 93 ? 1.001 -0.891 -9.866 1.00 97.25 93 ILE A CA 1
ATOM 684 C C . ILE A 1 93 ? 0.354 0.349 -9.263 1.00 97.25 93 ILE A C 1
ATOM 686 O O . ILE A 1 93 ? 0.149 1.341 -9.955 1.00 97.25 93 ILE A O 1
ATOM 690 N N . PHE A 1 94 ? 0.065 0.313 -7.968 1.00 97.38 94 PHE A N 1
ATOM 691 C CA . PHE A 1 94 ? -0.355 1.478 -7.199 1.00 97.38 94 PHE A CA 1
ATOM 692 C C . PHE A 1 94 ? 0.879 2.093 -6.541 1.00 97.38 94 PHE A C 1
ATOM 694 O O . PHE A 1 94 ? 1.686 1.369 -5.965 1.00 97.38 94 PHE A O 1
ATOM 701 N N . PHE A 1 95 ? 1.050 3.409 -6.623 1.00 96.56 95 PHE A N 1
ATOM 702 C CA . PHE A 1 95 ? 2.206 4.098 -6.052 1.00 96.56 95 PHE A CA 1
ATOM 703 C C . PHE A 1 95 ? 1.845 5.499 -5.562 1.00 96.56 95 PHE A C 1
ATOM 705 O O . PHE A 1 95 ? 0.965 6.144 -6.134 1.00 96.56 95 PHE A O 1
ATOM 712 N N . THR A 1 96 ? 2.520 5.991 -4.523 1.00 95.00 96 THR A N 1
ATOM 713 C CA . THR A 1 96 ? 2.381 7.394 -4.115 1.00 95.00 96 THR A CA 1
ATOM 714 C C . THR A 1 96 ? 3.319 8.319 -4.880 1.00 95.00 96 THR A C 1
ATOM 716 O O . THR A 1 96 ? 4.471 7.990 -5.146 1.00 95.00 96 THR A O 1
ATOM 719 N N . SER A 1 97 ? 2.806 9.498 -5.223 1.00 93.06 97 SER A N 1
ATOM 720 C CA . SER A 1 97 ? 3.563 10.653 -5.717 1.00 93.06 97 SER A CA 1
ATOM 721 C C . SER A 1 97 ? 2.775 11.920 -5.372 1.00 93.06 97 SER A C 1
ATOM 723 O O . SER A 1 97 ? 1.576 11.858 -5.090 1.00 93.06 97 SER A O 1
ATOM 725 N N . ALA A 1 98 ? 3.413 13.087 -5.424 1.00 88.00 98 ALA A N 1
ATOM 726 C CA . ALA A 1 98 ? 2.704 14.361 -5.354 1.00 88.00 98 ALA A CA 1
ATOM 727 C C . ALA A 1 98 ? 2.156 14.781 -6.727 1.00 88.00 98 ALA A C 1
ATOM 729 O O . ALA A 1 98 ? 2.825 14.637 -7.755 1.00 88.00 98 ALA A O 1
ATOM 730 N N . ARG A 1 99 ? 0.932 15.318 -6.738 1.00 83.19 99 ARG A N 1
ATOM 731 C CA . ARG A 1 99 ? 0.290 15.909 -7.919 1.00 83.19 99 ARG A CA 1
ATOM 732 C C . ARG A 1 99 ? 0.792 17.340 -8.123 1.00 83.19 99 ARG A C 1
ATOM 734 O O . ARG A 1 99 ? 0.619 18.189 -7.253 1.00 83.19 99 ARG A O 1
ATOM 741 N N . ILE A 1 100 ? 1.357 17.625 -9.298 1.00 74.75 100 ILE A N 1
ATOM 742 C CA . ILE A 1 100 ? 1.718 18.987 -9.722 1.00 74.75 100 ILE A CA 1
ATOM 743 C C . ILE A 1 100 ? 0.664 19.497 -10.710 1.00 74.75 100 ILE A C 1
ATOM 745 O O . ILE A 1 100 ? 0.543 18.978 -11.819 1.00 74.75 100 ILE A O 1
ATOM 749 N N . SER A 1 101 ? -0.061 20.556 -10.349 1.00 68.50 101 SER A N 1
ATOM 750 C CA . SER A 1 101 ? -0.796 21.362 -11.329 1.00 68.50 101 SER A CA 1
ATOM 751 C C . SER A 1 101 ? 0.171 22.261 -12.104 1.00 68.50 101 SER A C 1
ATOM 753 O O . SER A 1 101 ? 1.005 22.932 -11.490 1.00 68.50 101 SER A O 1
ATOM 755 N N . LEU A 1 102 ? 0.017 22.370 -13.427 1.00 68.56 102 LEU A N 1
ATOM 756 C CA . LEU A 1 102 ? 0.648 23.463 -14.178 1.00 68.56 102 LEU A CA 1
ATOM 757 C C . LEU A 1 102 ? 0.196 24.828 -13.611 1.00 68.56 102 LEU A C 1
ATOM 759 O O . LEU A 1 102 ? -0.937 24.918 -13.127 1.00 68.56 102 LEU A O 1
ATOM 763 N N . PRO A 1 103 ? 1.033 25.887 -13.668 1.00 60.91 103 PRO A N 1
ATOM 764 C CA . PRO A 1 103 ? 0.724 27.178 -13.055 1.00 60.91 103 PRO A CA 1
ATOM 765 C C . PRO A 1 103 ? -0.648 27.728 -13.463 1.00 60.91 103 PRO A C 1
ATOM 767 O O . PRO A 1 103 ? -0.879 28.092 -14.617 1.00 60.91 103 PRO A O 1
ATOM 770 N N . SER A 1 104 ? -1.553 27.798 -12.488 1.00 59.03 104 SER A N 1
ATOM 771 C CA . SER A 1 104 ? -2.887 28.382 -12.622 1.00 59.03 104 SER A CA 1
ATOM 772 C C . SER A 1 104 ? -2.983 29.672 -11.799 1.00 59.03 104 SER A C 1
ATOM 774 O O . SER A 1 104 ? -2.048 30.041 -11.090 1.00 59.03 104 SER A O 1
ATOM 776 N N . SER A 1 105 ? -4.128 30.356 -11.832 1.00 52.56 105 SER A N 1
ATOM 777 C CA . SER A 1 105 ? -4.391 31.516 -10.964 1.00 52.56 105 SER A CA 1
ATOM 778 C C . SER A 1 105 ? -4.575 31.164 -9.477 1.00 52.56 105 SER A C 1
ATOM 780 O O . SER A 1 105 ? -4.859 32.049 -8.670 1.00 52.56 105 SER A O 1
ATOM 782 N N . ARG A 1 106 ? -4.414 29.889 -9.097 1.00 55.75 106 ARG A N 1
ATOM 783 C CA . ARG A 1 106 ? -4.392 29.404 -7.714 1.00 55.75 106 ARG A CA 1
ATOM 784 C C . ARG A 1 106 ? -3.049 28.747 -7.411 1.00 55.75 106 ARG A C 1
ATOM 786 O O . ARG A 1 106 ? -2.547 27.962 -8.215 1.00 55.75 106 ARG A O 1
ATOM 793 N N . ILE A 1 107 ? -2.514 29.033 -6.225 1.00 53.41 107 ILE A N 1
ATOM 794 C CA . ILE A 1 107 ? -1.420 28.262 -5.629 1.00 53.41 107 ILE A CA 1
ATOM 795 C C . ILE A 1 107 ? -2.037 26.959 -5.118 1.00 53.41 107 ILE A C 1
ATOM 797 O O . ILE A 1 107 ? -2.595 26.925 -4.024 1.00 53.41 107 ILE A O 1
ATOM 801 N N . ASP A 1 108 ? -1.987 25.913 -5.938 1.00 56.44 108 ASP A N 1
ATOM 802 C CA . ASP A 1 108 ? -2.321 24.557 -5.509 1.00 56.44 108 ASP A 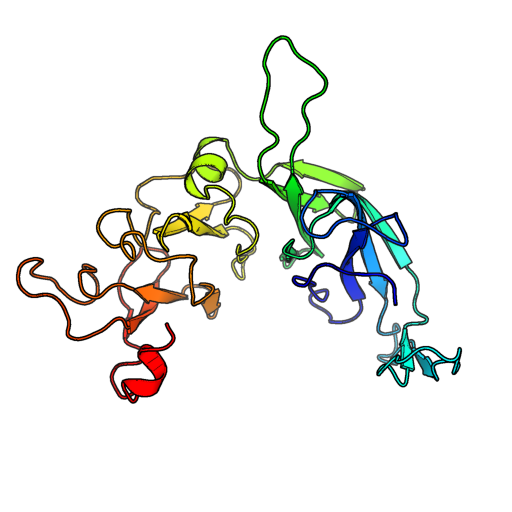CA 1
ATOM 803 C C . ASP A 1 108 ? -1.065 23.972 -4.849 1.00 56.44 108 ASP A C 1
ATOM 805 O O . ASP A 1 108 ? -0.041 23.748 -5.501 1.00 56.44 108 ASP A O 1
ATOM 809 N N . THR A 1 109 ? -1.091 23.811 -3.527 1.00 61.12 109 THR A N 1
ATOM 810 C CA . THR A 1 109 ? -0.005 23.155 -2.792 1.00 61.12 109 THR A CA 1
ATOM 811 C C . THR A 1 109 ? -0.032 21.675 -3.148 1.00 61.12 109 THR A C 1
ATOM 813 O O . THR A 1 109 ? -0.971 20.986 -2.752 1.00 61.12 109 THR A O 1
ATOM 816 N N . GLY A 1 110 ? 0.965 21.200 -3.901 1.00 66.88 110 GLY A N 1
ATOM 817 C CA . GLY A 1 110 ? 0.997 19.830 -4.419 1.00 66.88 110 GLY A CA 1
ATOM 818 C C . GLY A 1 110 ? 0.787 18.785 -3.323 1.00 66.88 110 GLY A C 1
ATOM 819 O O . GLY A 1 110 ? 1.648 18.605 -2.464 1.00 66.88 110 GLY A O 1
ATOM 820 N N . LYS A 1 111 ? -0.368 18.114 -3.354 1.00 81.62 111 LYS A N 1
ATOM 821 C CA . LYS A 1 111 ? -0.742 17.072 -2.391 1.00 81.62 111 LYS A CA 1
ATOM 822 C C . LYS A 1 111 ? -0.179 15.725 -2.834 1.00 81.62 111 LYS A C 1
ATOM 824 O O . LYS A 1 111 ? -0.191 15.412 -4.028 1.00 81.62 111 LYS A O 1
ATOM 829 N N . GLU A 1 112 ? 0.286 14.927 -1.878 1.00 88.88 112 GLU A N 1
ATOM 830 C CA . GLU A 1 112 ? 0.551 13.506 -2.113 1.00 88.88 112 GLU A CA 1
ATOM 831 C C . GLU A 1 112 ? -0.768 12.750 -2.302 1.00 88.88 112 GLU A C 1
ATOM 833 O O . GLU A 1 112 ? -1.780 13.052 -1.670 1.00 88.88 112 GLU A O 1
ATOM 838 N N . THR A 1 113 ? -0.769 11.805 -3.238 1.00 93.44 113 THR A N 1
ATOM 839 C CA . THR A 1 113 ? -1.935 11.001 -3.615 1.00 93.44 113 THR A CA 1
ATOM 840 C C . THR A 1 113 ? -1.472 9.646 -4.151 1.00 93.44 113 THR A C 1
ATOM 842 O O . THR A 1 113 ? -0.282 9.435 -4.408 1.00 93.44 113 THR A O 1
ATOM 845 N N . ILE A 1 114 ? -2.407 8.710 -4.318 1.00 95.62 114 ILE A N 1
ATOM 846 C CA . ILE A 1 114 ? -2.135 7.397 -4.909 1.00 95.62 114 ILE A CA 1
ATOM 847 C C . ILE A 1 114 ? -2.444 7.458 -6.405 1.00 95.62 114 ILE A C 1
ATOM 849 O O . ILE A 1 114 ? -3.555 7.805 -6.813 1.00 95.62 114 ILE A O 1
ATOM 853 N N . PHE A 1 115 ? -1.471 7.062 -7.215 1.00 96.12 115 PHE A N 1
ATOM 854 C CA . PHE A 1 115 ? -1.612 6.816 -8.642 1.00 96.12 115 PHE A CA 1
ATOM 855 C C . PHE A 1 115 ? -1.664 5.312 -8.918 1.00 96.12 115 PHE A C 1
ATOM 857 O O . PHE A 1 115 ? -1.101 4.511 -8.175 1.00 96.12 115 PHE A O 1
ATOM 864 N N . CYS A 1 116 ? -2.310 4.925 -10.013 1.00 96.88 116 CYS A N 1
ATOM 865 C CA . CYS A 1 116 ? -2.245 3.584 -10.578 1.00 96.88 116 CYS A CA 1
ATOM 866 C C . CYS A 1 116 ? -1.600 3.650 -11.965 1.00 96.88 116 CYS A C 1
ATOM 868 O O . CYS A 1 116 ? -2.008 4.468 -12.789 1.00 96.88 116 CYS A O 1
ATOM 870 N N . CYS A 1 117 ? -0.611 2.795 -12.212 1.00 97.25 117 CYS A N 1
ATOM 871 C CA . CYS A 1 117 ? -0.017 2.530 -13.515 1.00 97.25 117 CYS A CA 1
ATOM 872 C C . CYS A 1 117 ? -0.530 1.179 -14.034 1.00 97.25 117 CYS A C 1
ATOM 874 O O . CYS A 1 117 ? -0.351 0.141 -13.387 1.00 97.25 117 CYS A O 1
ATOM 876 N N . ASP A 1 118 ? -1.158 1.191 -15.208 1.00 95.25 118 ASP A N 1
ATOM 877 C CA . ASP A 1 118 ? -1.448 -0.014 -15.977 1.00 95.25 118 ASP A CA 1
ATOM 878 C C . ASP A 1 118 ? -0.242 -0.370 -16.854 1.00 95.25 118 ASP A C 1
ATOM 880 O O . ASP A 1 118 ? 0.034 0.269 -17.871 1.00 95.25 118 ASP A O 1
ATOM 884 N N . THR A 1 119 ? 0.458 -1.436 -16.471 1.00 89.75 119 THR A N 1
ATOM 885 C CA . THR A 1 119 ? 1.657 -1.934 -17.152 1.00 89.75 119 THR A CA 1
ATOM 886 C C . THR A 1 119 ? 1.388 -2.515 -18.546 1.00 89.75 119 THR A C 1
ATOM 888 O O . THR A 1 119 ? 2.340 -2.771 -19.279 1.00 89.75 119 THR A O 1
ATOM 891 N N . LEU A 1 120 ? 0.125 -2.756 -18.929 1.00 89.44 120 LEU A N 1
ATOM 892 C CA . LEU A 1 120 ? -0.238 -3.252 -20.264 1.00 89.44 120 LEU A CA 1
ATOM 893 C C . LEU A 1 120 ? -0.458 -2.124 -21.280 1.00 89.44 120 LEU A C 1
ATOM 895 O O . LEU A 1 120 ? -0.175 -2.313 -22.462 1.00 89.44 120 LEU A O 1
ATOM 899 N N . THR A 1 121 ? -0.964 -0.970 -20.838 1.00 91.88 121 THR A N 1
ATOM 900 C CA . THR A 1 121 ? -1.270 0.179 -21.714 1.00 91.88 121 THR A CA 1
ATOM 901 C C . THR A 1 121 ? -0.325 1.366 -21.534 1.00 91.88 121 THR A C 1
ATOM 903 O O . THR A 1 121 ? -0.298 2.249 -22.389 1.00 91.88 121 THR A O 1
ATOM 906 N N . GLY A 1 122 ? 0.436 1.412 -20.437 1.00 89.44 122 GLY A N 1
ATOM 907 C CA . GLY A 1 122 ? 1.199 2.590 -20.019 1.00 89.44 122 GLY A CA 1
ATOM 908 C C . GLY A 1 122 ? 0.325 3.718 -19.455 1.00 89.44 122 GLY A C 1
ATOM 909 O O . GLY A 1 122 ? 0.825 4.818 -19.226 1.00 89.44 122 GLY A O 1
ATOM 910 N N . ALA A 1 123 ? -0.976 3.484 -19.246 1.00 94.75 123 ALA A N 1
ATOM 911 C CA . ALA A 1 123 ? -1.869 4.483 -18.677 1.00 94.75 123 ALA A CA 1
ATOM 912 C C . ALA A 1 123 ? -1.557 4.722 -17.193 1.00 94.75 123 ALA A C 1
ATOM 914 O O . ALA A 1 123 ? -1.348 3.785 -16.422 1.00 94.75 123 ALA A O 1
ATOM 915 N N . ILE A 1 124 ? -1.572 5.992 -16.789 1.00 95.38 124 ILE A N 1
ATOM 916 C CA . ILE A 1 124 ? -1.423 6.427 -15.397 1.00 95.38 124 ILE A CA 1
ATOM 917 C C . ILE A 1 124 ? -2.702 7.171 -15.004 1.00 95.38 124 ILE A C 1
ATOM 919 O O . ILE A 1 124 ? -3.253 7.933 -15.799 1.00 95.38 124 ILE A O 1
ATOM 923 N N . SER A 1 125 ? -3.211 6.946 -13.796 1.00 93.81 125 SER A N 1
ATOM 924 C CA . SER A 1 125 ? -4.415 7.617 -13.285 1.00 93.81 125 SER A CA 1
ATOM 925 C C . SER A 1 125 ? -4.301 7.918 -11.795 1.00 93.81 125 SER A C 1
ATOM 927 O O . SER A 1 125 ? -3.823 7.086 -11.030 1.00 93.81 125 SER A O 1
ATOM 929 N N . GLU A 1 126 ? -4.753 9.101 -11.385 1.00 93.69 126 GLU A N 1
ATOM 930 C CA . GLU A 1 126 ? -4.967 9.459 -9.978 1.00 93.69 126 GLU A CA 1
ATOM 931 C C . GLU A 1 126 ? -6.175 8.674 -9.437 1.00 93.69 126 GLU A C 1
ATOM 933 O O . GLU A 1 126 ? -7.198 8.569 -10.115 1.00 93.69 126 GLU A O 1
ATOM 938 N N . ILE A 1 127 ? -6.045 8.072 -8.250 1.00 94.06 127 ILE A N 1
ATOM 939 C CA . ILE A 1 127 ? -7.025 7.109 -7.712 1.00 94.06 127 ILE A CA 1
ATOM 940 C C . ILE A 1 127 ? -7.889 7.681 -6.587 1.00 94.06 127 ILE A C 1
ATOM 942 O O . ILE A 1 127 ? -9.044 7.268 -6.437 1.00 94.06 127 ILE A O 1
ATOM 946 N N . LEU A 1 128 ? -7.342 8.591 -5.780 1.00 92.31 128 LEU A N 1
ATOM 947 C CA . LEU A 1 128 ? -8.054 9.155 -4.637 1.00 92.31 128 LEU A CA 1
ATOM 948 C C . LEU A 1 128 ? -8.848 10.406 -5.048 1.00 92.31 128 LEU A C 1
ATOM 950 O O . LEU A 1 128 ? -8.254 11.344 -5.581 1.00 92.31 128 LEU A O 1
ATOM 954 N N . PRO A 1 129 ? -10.167 10.475 -4.781 1.00 90.19 129 PRO A N 1
ATOM 955 C CA . PRO A 1 129 ? -10.919 11.717 -4.900 1.00 90.19 129 PRO A CA 1
ATOM 956 C C . PRO A 1 129 ? -10.464 12.710 -3.824 1.00 90.19 129 PRO A C 1
ATOM 958 O O . PRO A 1 129 ? -9.910 12.321 -2.795 1.00 90.19 129 PRO A O 1
ATOM 961 N N . GLN A 1 130 ? -10.753 13.999 -4.023 1.00 87.44 130 GLN A N 1
ATOM 962 C CA . GLN A 1 130 ? -10.269 15.075 -3.147 1.00 87.44 130 GLN A CA 1
ATOM 963 C C . GLN A 1 130 ? -10.587 14.837 -1.657 1.00 87.44 130 GLN A C 1
ATOM 965 O O . GLN A 1 130 ? -9.713 15.030 -0.820 1.00 87.44 130 GLN A O 1
ATOM 970 N N . ILE A 1 131 ? -11.778 14.316 -1.339 1.00 88.75 131 ILE A N 1
ATOM 971 C CA . ILE A 1 131 ? -12.183 13.939 0.027 1.00 88.75 131 ILE A CA 1
ATOM 972 C C . ILE A 1 131 ? -11.278 12.867 0.662 1.00 88.75 131 ILE A C 1
ATOM 974 O O . ILE A 1 131 ? -10.985 12.942 1.851 1.00 88.75 131 ILE A O 1
ATOM 978 N N . ALA A 1 132 ? -10.783 11.900 -0.115 1.00 90.19 132 ALA A N 1
ATOM 979 C CA . ALA A 1 132 ? -9.871 10.868 0.376 1.00 90.19 132 ALA A CA 1
ATOM 980 C C . ALA A 1 132 ? -8.435 11.396 0.525 1.00 90.19 132 ALA A C 1
ATO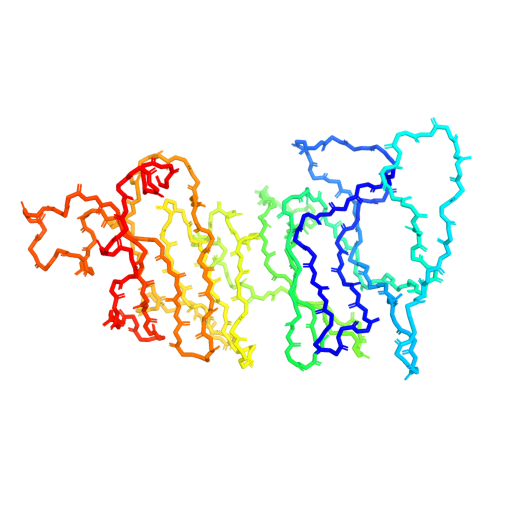M 982 O O . ALA A 1 132 ? -7.749 11.042 1.480 1.00 90.19 132 ALA A O 1
ATOM 983 N N . ILE A 1 133 ? -7.998 12.291 -0.369 1.00 90.12 133 ILE A N 1
ATOM 984 C CA . ILE A 1 133 ? -6.722 13.007 -0.218 1.00 90.12 133 ILE A CA 1
ATOM 985 C C . ILE A 1 133 ? -6.752 13.840 1.075 1.00 90.12 133 ILE A C 1
ATOM 987 O O . ILE A 1 133 ? -5.843 13.733 1.899 1.00 90.12 133 ILE A O 1
ATOM 991 N N . ASP A 1 134 ? -7.825 14.604 1.297 1.00 88.81 134 ASP A N 1
ATOM 992 C CA . ASP A 1 134 ? -7.992 15.442 2.488 1.00 88.81 134 ASP A CA 1
ATOM 993 C C . ASP A 1 134 ? -8.176 14.626 3.775 1.00 88.81 134 ASP A C 1
ATOM 995 O O . ASP A 1 134 ? -7.696 15.052 4.820 1.00 88.81 134 ASP A O 1
ATOM 999 N N . PHE A 1 135 ? -8.764 13.428 3.718 1.00 88.75 135 PHE A N 1
ATOM 1000 C CA . PHE A 1 135 ? -8.756 12.490 4.846 1.00 88.75 135 PHE A CA 1
ATOM 1001 C C . PHE A 1 135 ? -7.331 12.030 5.209 1.00 88.75 135 PHE A C 1
ATOM 1003 O O . PHE A 1 135 ? -6.973 11.994 6.385 1.00 88.75 135 PHE A O 1
ATOM 1010 N N . THR A 1 136 ? -6.483 11.716 4.218 1.00 89.19 136 THR A N 1
ATOM 1011 C CA . THR A 1 136 ? -5.126 11.205 4.500 1.00 89.19 136 THR A CA 1
ATOM 1012 C C . THR A 1 136 ? -4.177 12.233 5.122 1.00 89.19 136 THR A C 1
ATOM 1014 O O . THR A 1 136 ? -3.225 11.831 5.784 1.00 89.19 136 THR A O 1
ATOM 1017 N N . GLN A 1 137 ? -4.383 13.541 4.903 1.00 86.69 137 GLN A N 1
ATOM 1018 C CA . GLN A 1 137 ? -3.496 14.622 5.387 1.00 86.69 137 GLN A CA 1
ATOM 1019 C C . GLN A 1 137 ? -1.992 14.397 5.075 1.00 86.69 137 GLN A C 1
ATOM 1021 O O . GLN A 1 137 ? -1.118 14.847 5.809 1.00 86.69 137 GLN A O 1
ATOM 1026 N N . GLY A 1 138 ? -1.675 13.691 3.978 1.00 85.25 138 GLY A N 1
ATOM 1027 C CA . GLY A 1 138 ? -0.304 13.324 3.580 1.00 85.25 138 GLY A CA 1
ATOM 1028 C C . GLY A 1 138 ? 0.163 11.928 4.027 1.00 85.25 138 GLY A C 1
ATOM 1029 O O . GLY A 1 138 ? 1.148 11.412 3.502 1.00 85.25 138 GLY A O 1
ATOM 1030 N N . ASN A 1 139 ? -0.576 11.239 4.902 1.00 87.88 139 ASN A N 1
ATOM 1031 C CA . ASN A 1 139 ? -0.259 9.869 5.332 1.00 87.88 139 ASN A CA 1
ATOM 1032 C C . ASN A 1 139 ? -0.576 8.798 4.267 1.00 87.88 139 ASN A C 1
ATOM 1034 O O . ASN A 1 139 ? -0.400 7.605 4.514 1.00 87.88 139 ASN A O 1
ATOM 1038 N N . CYS A 1 140 ? -0.989 9.187 3.052 1.00 89.12 140 CYS A N 1
ATOM 1039 C CA . CYS A 1 140 ? -1.337 8.257 1.973 1.00 89.12 140 CYS A CA 1
ATOM 1040 C C . CYS A 1 140 ? -0.185 7.322 1.565 1.00 89.12 140 CYS A C 1
ATOM 1042 O O . CYS A 1 140 ? -0.439 6.287 0.961 1.00 89.12 140 CYS A O 1
ATOM 1044 N N . HIS A 1 141 ? 1.067 7.648 1.902 1.00 88.75 141 HIS A N 1
ATOM 1045 C CA . HIS A 1 141 ? 2.235 6.786 1.702 1.00 88.75 141 HIS A CA 1
ATOM 1046 C C . HIS A 1 141 ? 2.228 5.507 2.565 1.00 88.75 141 HIS A C 1
ATOM 1048 O O . HIS A 1 141 ? 3.010 4.602 2.306 1.00 88.75 141 HIS A O 1
ATOM 1054 N N . LEU A 1 142 ? 1.312 5.380 3.529 1.00 90.50 142 LEU A N 1
ATOM 1055 C CA . LEU A 1 142 ? 1.134 4.187 4.366 1.00 90.50 142 LEU A CA 1
ATOM 1056 C C . LEU A 1 142 ? -0.081 3.329 3.942 1.00 90.50 142 LEU A C 1
ATOM 1058 O O . LEU A 1 142 ? -0.621 2.567 4.743 1.00 90.50 142 LEU A O 1
ATOM 1062 N N . PHE A 1 143 ? -0.546 3.467 2.693 1.00 94.38 143 PHE A N 1
ATOM 1063 C CA . PHE A 1 143 ? -1.709 2.739 2.170 1.00 94.38 143 PHE A CA 1
ATOM 1064 C C . PHE A 1 143 ? -1.481 1.226 2.022 1.00 94.38 143 PHE A C 1
ATOM 1066 O O . PHE A 1 143 ? -0.385 0.781 1.685 1.00 94.38 143 PHE A O 1
ATOM 1073 N N . ALA A 1 144 ? -2.552 0.433 2.136 1.00 94.56 144 ALA A N 1
ATOM 1074 C CA . ALA A 1 144 ? -2.516 -0.999 1.824 1.00 94.56 144 ALA A CA 1
ATOM 1075 C C . ALA A 1 144 ? -3.666 -1.426 0.894 1.00 94.56 144 ALA A C 1
ATOM 1077 O O . ALA A 1 144 ? -4.836 -1.131 1.152 1.00 94.56 144 ALA A O 1
ATOM 1078 N N . LEU A 1 145 ? -3.347 -2.162 -0.177 1.00 94.88 145 LEU A N 1
ATOM 1079 C CA . LEU A 1 145 ? -4.345 -2.768 -1.065 1.00 94.88 145 LEU A CA 1
ATOM 1080 C C . LEU A 1 145 ? -4.967 -4.014 -0.428 1.00 94.88 145 LEU A C 1
ATOM 1082 O O . LEU A 1 145 ? -4.271 -4.850 0.146 1.00 94.88 145 LEU A O 1
ATOM 1086 N N . SER A 1 146 ? -6.279 -4.155 -0.585 1.00 94.12 146 SER A N 1
ATOM 1087 C CA . SER A 1 146 ? -7.008 -5.387 -0.260 1.00 94.12 146 SER A CA 1
ATOM 1088 C C . SER A 1 146 ? -6.632 -6.539 -1.199 1.00 94.12 146 SER A C 1
ATOM 1090 O O . SER A 1 146 ? -6.181 -6.330 -2.326 1.00 94.12 146 SER A O 1
ATOM 1092 N N . TYR A 1 147 ? -6.874 -7.777 -0.760 1.00 91.31 147 TYR A N 1
ATOM 1093 C CA . TYR A 1 147 ? -6.568 -8.989 -1.533 1.00 91.31 147 TYR A CA 1
ATOM 1094 C C . TYR A 1 147 ? -7.278 -9.051 -2.901 1.00 91.31 147 TYR A C 1
ATOM 1096 O O . TYR A 1 147 ? -6.723 -9.579 -3.860 1.00 91.31 147 TYR A O 1
ATOM 1104 N N . ASP A 1 148 ? -8.495 -8.504 -3.007 1.00 92.12 148 ASP A N 1
ATOM 1105 C CA . ASP A 1 148 ? -9.240 -8.381 -4.272 1.00 92.12 148 ASP A CA 1
ATOM 1106 C C . ASP A 1 148 ? -8.809 -7.159 -5.112 1.00 92.12 148 ASP A C 1
ATOM 1108 O O . ASP A 1 148 ? -9.274 -6.979 -6.239 1.00 92.12 148 ASP A O 1
ATOM 1112 N N . SER A 1 149 ? -7.918 -6.319 -4.572 1.00 92.69 149 SER A N 1
ATOM 1113 C CA . SER A 1 149 ? -7.467 -5.042 -5.136 1.00 92.69 149 SER A CA 1
ATOM 1114 C C . SER A 1 149 ? -8.605 -4.056 -5.454 1.00 92.69 149 SER A C 1
ATOM 1116 O O . SER A 1 149 ? -8.408 -3.141 -6.248 1.00 92.69 149 SER A O 1
ATOM 1118 N N . GLN A 1 150 ? -9.790 -4.218 -4.844 1.00 92.12 150 GLN A N 1
ATOM 1119 C CA . GLN A 1 150 ? -10.952 -3.332 -5.038 1.00 92.12 150 GLN A CA 1
ATOM 1120 C C . GLN A 1 150 ? -11.061 -2.244 -3.965 1.00 92.12 150 GLN A C 1
ATOM 1122 O O . GLN A 1 150 ? -11.830 -1.295 -4.116 1.00 92.12 150 GLN A O 1
ATOM 1127 N N . LYS A 1 151 ? -10.317 -2.384 -2.866 1.00 93.62 151 LYS A N 1
ATOM 1128 C CA . LYS A 1 151 ? -10.326 -1.466 -1.719 1.00 93.62 151 LYS A CA 1
ATOM 1129 C C . LYS A 1 151 ? -8.909 -1.067 -1.324 1.00 93.62 151 LYS A C 1
ATOM 1131 O O . LYS A 1 151 ? -7.994 -1.894 -1.385 1.00 93.62 151 LYS A O 1
ATOM 1136 N N . ILE A 1 152 ? -8.756 0.167 -0.866 1.00 94.94 152 ILE A N 1
ATOM 1137 C CA . ILE A 1 152 ? -7.534 0.711 -0.284 1.00 94.94 152 ILE A CA 1
ATOM 1138 C C . ILE A 1 152 ? -7.817 1.026 1.183 1.00 94.94 152 ILE A C 1
ATOM 1140 O O . ILE A 1 152 ? -8.757 1.754 1.496 1.00 94.94 152 ILE A O 1
ATOM 1144 N N . LEU A 1 153 ? -6.990 0.487 2.072 1.00 94.94 153 LEU A N 1
ATOM 1145 C CA . LEU A 1 153 ? -6.927 0.918 3.460 1.00 94.94 153 LEU A CA 1
ATOM 1146 C C . LEU A 1 153 ? -6.116 2.216 3.504 1.00 94.94 153 LEU A C 1
ATOM 1148 O O . LEU A 1 153 ? -4.942 2.221 3.125 1.00 94.94 153 LEU A O 1
ATOM 1152 N N . LEU A 1 154 ? -6.766 3.304 3.907 1.00 93.50 154 LEU A N 1
ATOM 1153 C CA . LEU A 1 154 ? -6.190 4.639 4.009 1.00 93.50 154 LEU A CA 1
ATOM 1154 C C . LEU A 1 154 ? -6.005 5.002 5.486 1.00 93.50 154 LEU A C 1
ATOM 1156 O O . LEU A 1 154 ? -6.999 5.071 6.210 1.00 93.50 154 LEU A O 1
ATOM 1160 N N . PRO A 1 155 ? -4.774 5.268 5.944 1.00 90.44 155 PRO A N 1
ATOM 1161 C CA . PRO A 1 155 ? -4.551 5.949 7.209 1.00 90.44 155 PRO A CA 1
ATOM 1162 C C . PRO A 1 155 ? -4.745 7.460 7.028 1.00 90.44 155 PRO A C 1
ATOM 1164 O O . PRO A 1 155 ? -4.240 8.061 6.075 1.00 90.44 155 PRO A O 1
ATOM 1167 N N . GLY A 1 156 ? -5.499 8.058 7.945 1.00 88.62 156 GLY A N 1
ATOM 1168 C CA . GLY A 1 156 ? -5.703 9.496 8.057 1.00 88.62 156 GLY A CA 1
ATOM 1169 C C . GLY A 1 156 ? -4.730 10.145 9.038 1.00 88.62 156 GLY A C 1
ATOM 1170 O O . GLY A 1 156 ? -3.687 9.582 9.389 1.00 88.62 156 GLY A O 1
ATOM 1171 N N . ASN A 1 157 ? -5.057 11.350 9.502 1.00 81.69 157 ASN A N 1
ATOM 1172 C CA . ASN A 1 157 ? -4.289 12.013 10.558 1.00 81.69 157 ASN A CA 1
ATOM 1173 C C . ASN A 1 157 ? -4.473 11.309 11.919 1.00 81.69 157 ASN A C 1
ATOM 1175 O O . ASN A 1 157 ? -5.491 10.657 12.139 1.00 81.69 157 ASN A O 1
ATOM 1179 N N . LYS A 1 158 ? -3.515 11.447 12.846 1.00 81.00 158 LYS A N 1
ATOM 1180 C CA . LYS A 1 158 ? -3.619 10.981 14.250 1.00 81.00 158 LYS A CA 1
ATOM 1181 C C . LYS A 1 158 ? -3.972 9.486 14.444 1.00 81.00 158 LYS A C 1
ATOM 1183 O O . LYS A 1 158 ? -4.485 9.105 15.492 1.00 81.00 158 LYS A O 1
ATOM 1188 N N . ASN A 1 159 ? -3.682 8.633 13.453 1.00 80.94 159 ASN A N 1
ATOM 1189 C CA . ASN A 1 159 ? -4.101 7.218 13.388 1.00 80.94 159 ASN A CA 1
ATOM 1190 C C . ASN A 1 159 ? -5.625 7.000 13.218 1.00 80.94 159 ASN A C 1
ATOM 1192 O O . ASN A 1 159 ? -6.153 5.938 13.532 1.00 80.94 159 ASN A O 1
ATOM 1196 N N . THR A 1 160 ? -6.337 7.969 12.639 1.00 89.31 160 THR A N 1
ATOM 1197 C CA . THR A 1 160 ? -7.626 7.677 11.988 1.00 89.31 160 THR A CA 1
ATOM 1198 C C . THR A 1 160 ? -7.431 6.705 10.822 1.00 89.31 160 THR A C 1
ATOM 1200 O O . THR A 1 160 ? -6.349 6.624 10.229 1.00 89.31 160 THR A O 1
ATOM 1203 N N . LEU A 1 161 ? -8.463 5.933 10.488 1.00 91.81 161 LEU A N 1
ATOM 1204 C CA . LEU A 1 161 ? -8.360 4.826 9.533 1.00 91.81 161 LEU A CA 1
ATOM 1205 C C . LEU A 1 161 ? -9.655 4.680 8.737 1.00 91.81 161 LEU A C 1
ATOM 1207 O O . LEU A 1 161 ? -10.730 4.692 9.327 1.00 91.81 161 LEU A O 1
ATOM 1211 N N . GLY A 1 162 ? -9.570 4.505 7.418 1.00 92.94 162 GLY A N 1
ATOM 1212 C CA . GLY A 1 162 ? -10.743 4.332 6.559 1.00 92.94 162 GLY A CA 1
ATOM 1213 C C . GLY A 1 162 ? -10.523 3.382 5.381 1.00 92.94 162 GLY A C 1
ATOM 1214 O O . GLY A 1 162 ? -9.395 3.134 4.955 1.00 92.94 162 GLY A O 1
ATOM 1215 N N . ILE A 1 163 ? -11.618 2.843 4.841 1.00 94.12 163 ILE A N 1
ATOM 1216 C CA . ILE A 1 163 ? -11.623 1.947 3.678 1.00 94.12 163 ILE A CA 1
ATOM 1217 C C . ILE A 1 163 ? -12.185 2.691 2.463 1.00 94.12 163 ILE A C 1
ATOM 1219 O O . ILE A 1 163 ? -13.396 2.846 2.305 1.00 94.12 163 ILE A O 1
ATOM 1223 N N . TYR A 1 164 ? -11.309 3.083 1.543 1.00 93.81 164 TYR A N 1
ATOM 1224 C CA . TYR A 1 164 ? -11.714 3.592 0.236 1.00 93.81 164 TYR A CA 1
ATOM 1225 C C . TYR A 1 164 ? -12.012 2.429 -0.722 1.00 93.81 164 TYR A C 1
ATOM 1227 O O . TYR A 1 164 ? -11.208 1.508 -0.850 1.00 93.81 164 TYR A O 1
ATOM 1235 N N . THR A 1 165 ? -13.148 2.458 -1.422 1.00 93.06 165 THR A N 1
ATOM 1236 C CA . THR A 1 165 ? -13.483 1.472 -2.468 1.00 93.06 165 THR A CA 1
ATOM 1237 C C . THR A 1 165 ? -13.274 2.097 -3.843 1.00 93.06 165 THR A C 1
ATOM 1239 O O . THR A 1 165 ? -13.812 3.167 -4.116 1.00 93.06 165 THR A O 1
ATOM 1242 N N . LEU A 1 166 ? -12.517 1.431 -4.719 1.00 91.06 166 LEU A N 1
ATOM 1243 C CA . LEU A 1 166 ? -12.197 1.948 -6.050 1.00 91.06 166 LEU A CA 1
ATOM 1244 C C . LEU A 1 166 ? -13.467 2.225 -6.871 1.00 91.06 166 LEU A C 1
ATOM 1246 O O . LEU A 1 166 ? -14.386 1.406 -6.918 1.00 91.06 166 LEU A O 1
ATOM 1250 N N . GLY A 1 167 ? -13.497 3.374 -7.552 1.00 85.56 167 GLY A N 1
ATOM 1251 C CA . GLY A 1 167 ? -14.628 3.774 -8.397 1.00 85.56 167 GLY A CA 1
ATOM 1252 C C . GLY A 1 167 ? -15.879 4.209 -7.624 1.00 85.56 167 GLY A C 1
ATOM 1253 O O . GLY A 1 167 ? -16.966 4.235 -8.199 1.00 85.56 167 GLY A O 1
ATOM 1254 N N . ARG A 1 168 ? -15.741 4.533 -6.334 1.00 84.62 168 ARG A N 1
ATOM 1255 C CA . ARG A 1 168 ? -16.767 5.166 -5.492 1.00 84.62 168 ARG A CA 1
ATOM 1256 C C . ARG A 1 168 ? -16.185 6.420 -4.839 1.00 84.62 168 ARG A C 1
ATOM 1258 O O . ARG A 1 168 ? -14.977 6.620 -4.873 1.00 84.62 168 ARG A O 1
ATOM 1265 N N . ASP A 1 169 ? -17.028 7.239 -4.224 1.00 77.69 169 ASP A N 1
ATOM 1266 C CA . ASP A 1 169 ? -16.567 8.262 -3.283 1.00 77.69 169 ASP A CA 1
ATOM 1267 C C . ASP A 1 169 ? -16.140 7.627 -1.945 1.00 77.69 169 ASP A C 1
ATOM 1269 O O . ASP A 1 169 ? -16.465 6.470 -1.657 1.00 77.69 169 ASP A O 1
ATOM 1273 N N . LEU A 1 170 ? -15.408 8.379 -1.112 1.00 77.75 170 LEU A N 1
ATOM 1274 C CA . LEU A 1 170 ? -15.138 7.960 0.265 1.00 77.75 170 LEU A CA 1
ATOM 1275 C C . LEU A 1 170 ? -16.402 8.158 1.111 1.00 77.75 170 LEU A C 1
ATOM 1277 O O . LEU A 1 170 ? -16.799 9.285 1.399 1.00 77.75 170 LEU A O 1
ATOM 1281 N N . ASP A 1 171 ? -17.018 7.047 1.497 1.00 78.25 171 ASP A N 1
ATOM 1282 C CA . ASP A 1 171 ? -18.166 7.005 2.399 1.00 78.25 171 ASP A CA 1
ATOM 1283 C C . ASP A 1 171 ? -17.694 7.206 3.850 1.00 78.25 171 ASP A C 1
ATOM 1285 O O . ASP A 1 171 ? -16.794 6.502 4.313 1.00 78.25 171 ASP A O 1
ATOM 1289 N N . SER A 1 172 ? -18.291 8.148 4.586 1.00 74.81 172 SER A N 1
ATOM 1290 C CA . SER A 1 172 ? -17.933 8.391 5.990 1.00 74.81 172 SER A CA 1
ATOM 1291 C C . SER A 1 172 ? -18.306 7.224 6.910 1.00 74.81 172 SER A C 1
ATOM 1293 O O . SER A 1 172 ? -17.658 7.045 7.935 1.00 74.81 172 SER A O 1
ATOM 1295 N N . SER A 1 173 ? -19.258 6.366 6.518 1.00 73.12 173 SER A N 1
ATOM 1296 C CA . SER A 1 173 ? -19.544 5.097 7.210 1.00 73.12 173 SER A CA 1
ATOM 1297 C C . SER A 1 173 ? -18.464 4.022 7.005 1.00 73.12 173 SER A C 1
ATOM 1299 O O . SER A 1 173 ? -18.564 2.928 7.557 1.00 73.12 173 SER A O 1
ATOM 1301 N N . LYS A 1 174 ? -17.420 4.320 6.217 1.00 82.88 174 LYS A N 1
ATOM 1302 C CA . LYS A 1 174 ? -16.219 3.490 6.045 1.00 82.88 174 LYS A CA 1
ATOM 1303 C C . LYS A 1 174 ? -14.962 4.097 6.668 1.00 82.88 174 LYS A C 1
ATOM 1305 O O . LYS A 1 174 ? -13.860 3.628 6.384 1.00 82.88 174 LYS A O 1
ATOM 1310 N N . ILE A 1 175 ? -15.122 5.077 7.556 1.00 87.69 175 ILE A N 1
ATOM 1311 C CA . ILE A 1 175 ? -14.121 5.417 8.573 1.00 87.69 175 ILE A CA 1
ATOM 1312 C C . ILE A 1 175 ? -14.284 4.408 9.723 1.00 87.69 175 ILE A C 1
ATOM 1314 O O . ILE A 1 175 ? -15.385 4.223 10.230 1.00 87.69 175 ILE A O 1
ATOM 1318 N N . LEU A 1 176 ? -13.200 3.720 10.082 1.00 88.19 176 LEU A N 1
ATOM 1319 C CA . LEU A 1 176 ? -13.142 2.697 11.137 1.00 88.19 176 LEU A CA 1
ATOM 1320 C C . LEU A 1 176 ? -12.667 3.279 12.475 1.00 88.19 176 LEU A C 1
ATOM 1322 O O . LEU A 1 176 ? -13.078 2.827 13.535 1.00 88.19 176 LEU A O 1
ATOM 1326 N N . ILE A 1 177 ? -11.770 4.266 12.414 1.00 87.50 177 ILE A N 1
ATOM 1327 C CA . ILE A 1 177 ? -11.255 5.011 13.567 1.00 87.50 177 ILE A CA 1
ATOM 1328 C C . ILE A 1 177 ? -11.390 6.488 13.203 1.00 87.50 177 ILE A C 1
ATOM 1330 O O . ILE A 1 177 ? -10.761 6.925 12.232 1.00 87.50 177 ILE A O 1
ATOM 1334 N N . ASP A 1 178 ? -12.226 7.228 13.931 1.00 86.19 178 ASP A N 1
ATOM 1335 C CA . ASP A 1 178 ? -12.476 8.654 13.694 1.00 86.19 178 ASP A CA 1
ATOM 1336 C C . ASP A 1 178 ? -11.596 9.570 14.569 1.00 86.19 178 ASP A C 1
ATOM 1338 O O . ASP A 1 178 ? -10.808 9.110 15.399 1.00 86.19 178 ASP A O 1
ATOM 1342 N N . GLU A 1 179 ? -11.669 10.885 14.342 1.00 84.25 179 GLU A N 1
ATOM 1343 C CA . GLU A 1 179 ? -10.790 11.863 14.999 1.00 84.25 179 GLU A CA 1
ATOM 1344 C C . GLU A 1 179 ? -10.952 11.916 16.532 1.00 84.25 179 GLU A C 1
ATOM 1346 O O . GLU A 1 179 ? -10.007 12.301 17.225 1.00 84.25 179 GLU A O 1
ATOM 1351 N N . ASN A 1 180 ? -12.096 11.488 17.077 1.00 83.06 180 ASN A N 1
ATOM 1352 C CA . ASN A 1 180 ? -12.360 11.437 18.518 1.00 83.06 180 ASN A CA 1
ATOM 1353 C C . ASN A 1 180 ? -11.655 10.242 19.191 1.00 83.06 180 ASN A C 1
ATOM 1355 O O . ASN A 1 180 ? -11.322 10.305 20.373 1.00 83.06 180 ASN A O 1
ATOM 1359 N N . GLU A 1 181 ? -11.396 9.174 18.434 1.00 82.94 181 GLU A N 1
ATOM 1360 C CA . GLU A 1 181 ? -10.713 7.941 18.869 1.00 82.94 181 GLU A CA 1
ATOM 1361 C C . GLU A 1 181 ? -9.232 7.898 18.450 1.00 82.94 181 GLU A C 1
ATOM 1363 O O . GLU A 1 181 ? -8.571 6.858 18.495 1.00 82.94 181 GLU A O 1
ATOM 1368 N N . SER A 1 182 ? -8.713 9.042 18.008 1.00 78.75 182 SER A N 1
ATOM 1369 C CA . SER A 1 182 ? -7.347 9.220 17.528 1.00 78.75 182 SER A CA 1
ATOM 1370 C C . SER A 1 182 ? -6.335 9.399 18.675 1.00 78.75 182 SER A C 1
ATOM 1372 O O . SER A 1 182 ? -6.711 9.730 19.800 1.00 78.75 182 SER A O 1
ATOM 1374 N N . PHE A 1 183 ? -5.030 9.222 18.421 1.00 75.00 183 PHE A N 1
ATOM 1375 C CA . PHE A 1 183 ? -3.972 9.287 19.456 1.00 75.00 183 PHE A CA 1
ATOM 1376 C C . PHE A 1 183 ? -3.640 10.711 19.969 1.00 75.00 183 PHE A C 1
ATOM 1378 O O . PHE A 1 183 ? -2.498 11.010 20.321 1.00 75.00 183 PHE A O 1
ATOM 1385 N N . GLY A 1 184 ? -4.620 11.615 20.026 1.00 67.81 184 GLY A N 1
ATOM 1386 C CA . GLY A 1 184 ? -4.410 12.988 20.484 1.00 67.81 184 GLY A CA 1
ATOM 1387 C C . GLY A 1 184 ? -3.502 13.776 19.538 1.00 67.81 184 GLY A C 1
ATOM 1388 O O . GLY A 1 184 ? -3.670 13.714 18.324 1.00 67.81 184 GLY A O 1
ATOM 1389 N N . ASP A 1 185 ? -2.585 14.579 20.075 1.00 64.94 185 ASP A N 1
ATOM 1390 C CA . ASP A 1 185 ? -1.616 15.357 19.281 1.00 64.94 185 ASP A CA 1
ATOM 1391 C C . ASP A 1 185 ? -0.271 14.630 19.080 1.00 64.94 185 ASP A C 1
ATOM 1393 O O . ASP A 1 185 ? 0.651 15.206 18.500 1.00 64.94 185 ASP A O 1
ATOM 1397 N N . ASP A 1 186 ? -0.136 13.385 19.556 1.00 57.44 186 ASP A N 1
ATOM 1398 C CA . ASP A 1 186 ? 1.139 12.666 19.519 1.00 57.44 186 ASP A CA 1
ATOM 1399 C C . ASP A 1 186 ? 1.442 12.077 18.127 1.00 57.44 186 ASP A C 1
ATOM 1401 O O . ASP A 1 186 ? 0.552 11.731 17.343 1.00 57.44 186 ASP A O 1
ATOM 1405 N N . SER A 1 187 ? 2.724 12.062 17.765 1.00 59.41 187 SER A N 1
ATOM 1406 C CA . SER A 1 187 ? 3.126 12.166 16.360 1.00 59.41 187 SER A CA 1
ATOM 1407 C C . SER A 1 187 ? 3.214 10.828 15.614 1.00 59.41 187 SER A C 1
ATOM 1409 O O . SER A 1 187 ? 3.929 9.931 16.052 1.00 59.41 187 SER A O 1
ATOM 1411 N N . SER A 1 188 ? 2.569 10.799 14.436 1.00 57.19 188 SER A N 1
ATOM 1412 C CA . SER A 1 188 ? 2.550 9.751 13.392 1.00 57.19 188 SER A CA 1
ATOM 1413 C C . SER A 1 188 ? 2.010 8.358 13.800 1.00 57.19 188 SER A C 1
ATOM 1415 O O . SER A 1 188 ? 2.088 7.950 14.957 1.00 57.19 188 SER A O 1
ATOM 1417 N N . PRO A 1 189 ? 1.393 7.597 12.866 1.00 60.84 189 PRO A N 1
ATOM 1418 C CA . PRO A 1 189 ? 0.874 6.263 13.171 1.00 60.84 189 PRO A CA 1
ATOM 1419 C C . PRO A 1 189 ? 2.026 5.274 13.403 1.00 60.84 189 PRO A C 1
ATOM 1421 O O . PRO A 1 189 ? 2.638 4.765 12.463 1.00 60.84 189 PRO A O 1
ATOM 1424 N N . LYS A 1 190 ? 2.301 4.984 14.678 1.00 72.44 190 LYS A N 1
ATOM 1425 C CA . LYS A 1 190 ? 3.389 4.100 15.127 1.00 72.44 190 LYS A CA 1
ATOM 1426 C C . LYS A 1 190 ? 3.248 2.632 14.682 1.00 72.44 190 LYS A C 1
ATOM 1428 O O . LYS A 1 190 ? 4.234 1.897 14.686 1.00 72.44 190 LYS A O 1
ATOM 1433 N N . LEU A 1 191 ? 2.055 2.205 14.257 1.00 77.75 191 LEU A N 1
ATOM 1434 C CA . LEU A 1 191 ? 1.823 0.925 13.584 1.00 77.75 191 LEU A CA 1
ATOM 1435 C C . LEU A 1 191 ? 1.096 1.153 12.252 1.00 77.75 191 LEU A C 1
ATOM 1437 O O . LEU A 1 191 ? -0.026 1.654 12.222 1.00 77.75 191 LEU A O 1
ATOM 1441 N N . VAL A 1 192 ? 1.705 0.723 11.144 1.00 84.06 192 VAL A N 1
ATOM 1442 C CA . VAL A 1 192 ? 1.047 0.745 9.829 1.00 84.06 192 VAL A CA 1
ATOM 1443 C C . VAL A 1 192 ? -0.062 -0.305 9.805 1.00 84.06 192 VAL A C 1
ATOM 1445 O O . VAL A 1 192 ? 0.201 -1.501 9.955 1.00 84.06 192 VAL A O 1
ATOM 1448 N N . SER A 1 193 ? -1.302 0.138 9.601 1.00 90.56 193 SER A N 1
ATOM 1449 C CA . SER A 1 193 ? -2.465 -0.752 9.522 1.00 90.56 193 SER A CA 1
ATOM 1450 C C . SER A 1 193 ? -2.432 -1.601 8.243 1.00 90.56 193 SER A C 1
ATOM 1452 O O . SER A 1 193 ? -2.003 -1.140 7.187 1.00 90.56 193 SER A O 1
ATOM 1454 N N . GLN A 1 194 ? -2.864 -2.862 8.323 1.00 92.81 194 GLN A N 1
ATOM 1455 C CA . GLN A 1 194 ? -2.684 -3.846 7.246 1.00 92.81 194 GLN A CA 1
ATOM 1456 C C . GLN A 1 194 ? -3.878 -4.784 7.079 1.00 92.81 194 GLN A C 1
ATOM 1458 O O . GLN A 1 194 ? -4.476 -5.230 8.053 1.00 92.81 194 GLN A O 1
ATOM 1463 N N . TRP A 1 195 ? -4.130 -5.202 5.840 1.00 94.12 195 TRP A N 1
ATOM 1464 C CA . TRP A 1 195 ? -5.012 -6.331 5.540 1.00 94.12 195 TRP A CA 1
ATOM 1465 C C . TRP A 1 195 ? -4.441 -7.654 6.065 1.00 94.12 195 TRP A C 1
ATOM 1467 O O . TRP A 1 195 ? -3.239 -7.919 5.961 1.00 94.12 195 TRP A O 1
ATOM 1477 N N . LYS A 1 196 ? -5.318 -8.519 6.577 1.00 92.06 196 LYS A N 1
ATOM 1478 C CA . LYS A 1 196 ? -5.036 -9.913 6.935 1.00 92.06 196 LYS A CA 1
ATOM 1479 C C . LYS A 1 196 ? -6.060 -10.792 6.214 1.00 92.06 196 LYS A C 1
ATOM 1481 O O . LYS A 1 196 ? -7.254 -10.710 6.466 1.00 92.06 196 LYS A O 1
ATOM 1486 N N . GLY A 1 197 ? -5.615 -11.617 5.269 1.00 88.38 197 GLY A N 1
ATOM 1487 C CA . GLY A 1 197 ? -6.545 -12.383 4.432 1.00 88.38 197 GLY A CA 1
ATOM 1488 C C . GLY A 1 197 ? -7.343 -11.486 3.476 1.00 88.38 197 GLY A C 1
ATOM 1489 O O . GLY A 1 197 ? -6.745 -10.709 2.734 1.00 88.38 197 GLY A O 1
ATOM 1490 N N . ARG A 1 198 ? -8.674 -11.635 3.440 1.00 89.06 198 ARG A N 1
ATOM 1491 C CA . ARG A 1 198 ? -9.563 -10.963 2.463 1.00 89.06 198 ARG A CA 1
ATOM 1492 C C . ARG A 1 198 ? -10.475 -9.899 3.070 1.00 89.06 198 ARG A C 1
ATOM 1494 O O . ARG A 1 198 ? -10.962 -9.029 2.354 1.00 89.06 198 ARG A O 1
ATOM 1501 N N . ASP A 1 199 ? -10.723 -10.038 4.357 1.00 90.81 199 ASP A N 1
ATOM 1502 C CA . ASP A 1 199 ? -11.893 -9.557 5.082 1.00 90.81 199 ASP A CA 1
ATOM 1503 C C . ASP A 1 199 ? -11.533 -8.992 6.463 1.00 90.81 199 ASP A C 1
ATOM 1505 O O . ASP A 1 199 ? -12.361 -8.317 7.064 1.00 90.81 199 ASP A O 1
ATOM 1509 N N . GLN A 1 200 ? -10.302 -9.216 6.939 1.00 95.31 200 GLN A N 1
ATOM 1510 C CA . GLN A 1 200 ? -9.797 -8.712 8.215 1.00 95.31 200 GLN A CA 1
ATOM 1511 C C . GLN A 1 200 ? -8.748 -7.607 8.025 1.00 95.31 200 GLN A C 1
ATOM 1513 O O . GLN A 1 200 ? -7.948 -7.626 7.083 1.00 95.31 200 GLN A O 1
ATOM 1518 N N . ILE A 1 201 ? -8.717 -6.664 8.964 1.00 95.88 201 ILE A N 1
ATOM 1519 C CA . ILE A 1 201 ? -7.763 -5.553 9.049 1.00 95.88 201 ILE A CA 1
ATOM 1520 C C . ILE A 1 201 ? -7.123 -5.584 10.437 1.00 95.88 201 ILE A C 1
ATOM 1522 O O . ILE A 1 201 ? -7.835 -5.673 11.430 1.00 95.88 201 ILE A O 1
ATOM 1526 N N . SER A 1 202 ? -5.793 -5.494 10.517 1.00 94.94 202 SER A N 1
ATOM 1527 C CA . SER A 1 202 ? -5.076 -5.244 11.771 1.00 94.94 202 SER A CA 1
ATOM 1528 C C . SER A 1 202 ? -4.686 -3.777 11.887 1.00 94.94 202 SER A C 1
ATOM 1530 O O . SER A 1 202 ? -3.985 -3.267 11.006 1.00 94.94 202 SER A O 1
ATOM 1532 N N . CYS A 1 203 ? -5.065 -3.143 12.988 1.00 92.81 203 CYS A N 1
ATOM 1533 C CA . CYS A 1 203 ? -4.731 -1.763 13.324 1.00 92.81 203 CYS A CA 1
ATOM 1534 C C . CYS A 1 203 ? -4.454 -1.628 14.827 1.00 92.81 203 CYS A C 1
ATOM 1536 O O . CYS A 1 203 ? -4.816 -2.500 15.617 1.00 92.81 203 CYS A O 1
ATOM 1538 N N . LEU A 1 204 ? -3.793 -0.536 15.206 1.00 90.88 204 LEU A N 1
ATOM 1539 C CA . LEU A 1 204 ? -3.656 -0.103 16.595 1.00 90.88 204 LEU A CA 1
ATOM 1540 C C . LEU A 1 204 ? -4.806 0.865 16.913 1.00 90.88 204 LEU A C 1
ATOM 1542 O O . LEU A 1 204 ? -5.116 1.713 16.075 1.00 90.88 204 LEU A O 1
ATOM 1546 N N . VAL A 1 205 ? -5.419 0.749 18.090 1.00 90.38 205 VAL A N 1
ATOM 1547 C CA . VAL A 1 205 ? -6.535 1.596 18.554 1.00 90.38 205 VAL A CA 1
ATOM 1548 C C . VAL A 1 205 ? -6.232 2.230 19.912 1.00 90.38 205 VAL A C 1
ATOM 1550 O O . VAL A 1 205 ? -5.432 1.710 20.695 1.00 90.38 205 VAL A O 1
ATOM 1553 N N . ALA A 1 206 ? -6.842 3.388 20.168 1.00 88.12 206 ALA A N 1
ATOM 1554 C CA . ALA A 1 206 ? -6.606 4.188 21.366 1.00 88.12 206 ALA A CA 1
ATOM 1555 C C . ALA A 1 206 ? -7.331 3.649 22.607 1.00 88.12 206 ALA A C 1
ATOM 1557 O O . ALA A 1 206 ? -8.324 2.931 22.512 1.00 88.12 206 ALA A O 1
ATOM 1558 N N . GLU A 1 207 ? -6.858 4.068 23.780 1.00 86.75 207 GLU A N 1
ATOM 1559 C CA . GLU A 1 207 ? -7.427 3.744 25.099 1.00 86.75 207 GLU A CA 1
ATOM 1560 C C . GLU A 1 207 ? -8.904 4.127 25.239 1.00 86.75 207 GLU A C 1
ATOM 1562 O O . GLU A 1 207 ? -9.651 3.482 25.967 1.00 86.75 207 GLU A O 1
ATOM 1567 N N . ASN A 1 208 ? -9.334 5.166 24.528 1.00 85.88 208 ASN A N 1
ATOM 1568 C CA . ASN A 1 208 ? -10.705 5.663 24.505 1.00 85.88 208 ASN A CA 1
ATOM 1569 C C . ASN A 1 208 ? -11.518 5.179 23.288 1.00 85.88 208 ASN A C 1
ATOM 1571 O O . ASN A 1 208 ? -12.623 5.675 23.078 1.00 85.88 208 ASN A O 1
ATOM 1575 N N . SER A 1 209 ? -10.987 4.261 22.472 1.00 88.69 209 SER A N 1
ATOM 1576 C CA . SER A 1 209 ? -11.687 3.762 21.284 1.00 88.69 209 SER A CA 1
ATOM 1577 C C . SER A 1 209 ? -12.912 2.924 21.658 1.00 88.69 209 SER A C 1
ATOM 1579 O O . SER A 1 209 ? -12.862 2.125 22.598 1.00 88.69 209 SER A O 1
ATOM 1581 N N . HIS A 1 210 ? -13.994 3.037 20.881 1.00 89.75 210 HIS A N 1
ATOM 1582 C CA . HIS A 1 210 ? -15.238 2.291 21.097 1.00 89.75 210 HIS A CA 1
ATOM 1583 C C . HIS A 1 210 ? -15.041 0.767 21.012 1.00 89.75 210 HIS A C 1
ATOM 1585 O O . HIS A 1 210 ? -15.835 0.005 21.565 1.00 89.75 210 HIS A O 1
ATOM 1591 N N . TYR A 1 211 ? -13.958 0.322 20.364 1.00 90.62 211 TYR A N 1
ATOM 1592 C CA . TYR A 1 211 ? -13.537 -1.076 20.315 1.00 90.62 211 TYR A CA 1
ATOM 1593 C C . TYR A 1 211 ? -13.058 -1.628 21.662 1.00 90.62 211 TYR A C 1
ATOM 1595 O O . TYR A 1 211 ? -13.213 -2.822 21.910 1.00 90.62 211 TYR A O 1
ATOM 1603 N N . LEU A 1 212 ? -12.489 -0.789 22.529 1.00 89.19 212 LEU A N 1
ATOM 1604 C CA . LEU A 1 212 ? -12.028 -1.192 23.863 1.00 89.19 212 LEU A CA 1
ATOM 1605 C C . LEU A 1 212 ? -13.017 -0.760 24.956 1.00 89.19 212 LEU A C 1
ATOM 1607 O O . LEU A 1 212 ? -13.197 -1.470 25.946 1.00 89.19 212 LEU A O 1
ATOM 1611 N N . CYS A 1 213 ? -13.688 0.379 24.759 1.00 84.19 213 CYS A N 1
ATOM 1612 C CA . CYS A 1 213 ? -14.522 1.039 25.759 1.00 84.19 213 CYS A CA 1
ATOM 1613 C C . CYS A 1 213 ? -15.930 1.358 25.235 1.00 84.19 213 CYS A C 1
ATOM 1615 O O . CYS A 1 213 ? -16.167 2.446 24.709 1.00 84.19 213 CYS A O 1
ATOM 1617 N N . PRO A 1 214 ? -16.910 0.462 25.462 1.00 73.31 214 PRO A N 1
ATOM 1618 C CA . PRO A 1 214 ? -18.326 0.747 25.214 1.00 73.31 214 PRO A CA 1
ATOM 1619 C C . PRO A 1 214 ? -18.903 1.878 26.087 1.00 73.31 214 PRO A C 1
ATOM 1621 O O . PRO A 1 214 ? -19.954 2.426 25.762 1.00 73.31 214 PRO A O 1
ATOM 1624 N N . ASP A 1 215 ? -18.235 2.220 27.196 1.00 77.00 215 ASP A N 1
ATOM 1625 C CA . ASP A 1 215 ? -18.491 3.424 27.993 1.00 77.00 215 ASP A CA 1
ATOM 1626 C C . ASP A 1 215 ? -17.303 4.399 27.861 1.00 77.00 215 ASP A C 1
ATOM 1628 O O . ASP A 1 215 ? -16.233 4.120 28.411 1.00 77.00 215 ASP A O 1
ATOM 1632 N N . PRO A 1 216 ? -17.466 5.564 27.203 1.00 68.31 216 PRO A N 1
ATOM 1633 C CA . PRO A 1 216 ? -16.384 6.533 27.021 1.00 68.31 216 PRO A CA 1
ATOM 1634 C C . PRO A 1 216 ? -15.952 7.233 28.323 1.00 68.31 216 PRO A C 1
ATOM 1636 O O . PRO A 1 216 ? -14.954 7.949 28.323 1.00 68.31 216 PRO A O 1
ATOM 1639 N N . ASN A 1 217 ? -16.671 7.043 29.437 1.00 72.94 217 ASN A N 1
ATOM 1640 C CA . ASN A 1 217 ? -16.268 7.557 30.752 1.00 72.94 217 ASN A CA 1
ATOM 1641 C C . ASN A 1 217 ? -15.250 6.645 31.463 1.00 72.94 217 ASN A C 1
ATOM 1643 O O . ASN A 1 217 ? -14.643 7.067 32.449 1.00 72.94 217 ASN A O 1
ATOM 1647 N N . THR A 1 218 ? -15.056 5.416 30.972 1.00 74.94 218 THR A N 1
ATOM 1648 C CA . THR A 1 218 ? -14.201 4.392 31.587 1.00 74.94 218 THR A CA 1
ATOM 1649 C C . THR A 1 218 ? -13.139 3.929 30.574 1.00 74.94 218 THR A C 1
ATOM 1651 O O . THR A 1 218 ? -13.298 2.860 29.982 1.00 74.94 218 THR A O 1
ATOM 1654 N N . PRO A 1 219 ? -12.080 4.728 30.318 1.00 73.25 219 PRO A N 1
ATOM 1655 C CA . PRO A 1 219 ? -11.060 4.421 29.311 1.00 73.25 219 PRO A CA 1
ATOM 1656 C C . PRO A 1 219 ? -10.261 3.153 29.642 1.00 73.25 219 PRO A C 1
ATOM 1658 O O . PRO A 1 219 ? -10.098 2.776 30.806 1.00 73.25 219 PRO A O 1
ATOM 1661 N N . HIS A 1 220 ? -9.745 2.505 28.599 1.00 80.81 220 HIS A N 1
ATOM 1662 C CA . HIS A 1 220 ? -8.966 1.280 28.694 1.00 80.81 220 HIS A CA 1
ATOM 1663 C C . HIS A 1 220 ? -7.596 1.559 29.318 1.00 80.81 220 HIS A C 1
ATOM 1665 O O . HIS A 1 220 ? -7.096 2.682 29.311 1.00 80.81 220 HIS A O 1
ATOM 1671 N N . ARG A 1 221 ? -6.955 0.516 29.854 1.00 81.81 221 ARG A N 1
ATOM 1672 C CA . ARG A 1 221 ? -5.675 0.639 30.569 1.00 81.81 221 ARG A CA 1
ATOM 1673 C C . ARG A 1 221 ? -4.517 1.131 29.686 1.00 81.81 221 ARG A C 1
ATOM 1675 O O . ARG A 1 221 ? -3.564 1.694 30.217 1.00 81.81 221 ARG A O 1
ATOM 1682 N N . ARG A 1 222 ? -4.562 0.811 28.392 1.00 85.56 222 ARG A N 1
ATOM 1683 C CA . ARG A 1 222 ? -3.493 0.993 27.396 1.00 85.56 222 ARG A CA 1
ATOM 1684 C C . ARG A 1 222 ? -4.060 0.846 25.977 1.00 85.56 222 ARG A C 1
ATOM 1686 O O . ARG A 1 222 ? -5.130 0.248 25.812 1.00 85.56 222 ARG A O 1
ATOM 1693 N N . LYS A 1 223 ? -3.332 1.341 24.972 1.00 88.19 223 LYS A N 1
ATOM 1694 C CA . LYS A 1 223 ? -3.573 1.059 23.542 1.00 88.19 223 LYS A CA 1
ATOM 1695 C C . LYS A 1 223 ? -3.539 -0.446 23.266 1.00 88.19 223 LYS A C 1
ATOM 1697 O O . LYS A 1 223 ? -2.793 -1.176 23.914 1.00 88.19 223 LYS A O 1
ATOM 1702 N N . GLU A 1 224 ? -4.268 -0.896 22.250 1.00 91.75 224 GLU A N 1
ATOM 1703 C CA . GLU A 1 224 ? -4.271 -2.303 21.830 1.00 91.75 224 GLU A CA 1
ATOM 1704 C C . GLU A 1 224 ? -4.192 -2.442 20.305 1.00 91.75 224 GLU A C 1
ATOM 1706 O O . GLU A 1 224 ? -4.692 -1.604 19.554 1.00 91.75 224 GLU A O 1
ATOM 1711 N N . ILE A 1 225 ? -3.598 -3.538 19.835 1.00 92.75 225 ILE A N 1
ATOM 1712 C CA . ILE A 1 225 ? -3.707 -4.007 18.455 1.00 92.75 225 ILE A CA 1
ATOM 1713 C C . ILE A 1 225 ? -4.972 -4.861 18.356 1.00 92.75 225 ILE A C 1
ATOM 1715 O O . ILE A 1 225 ? -5.144 -5.819 19.110 1.00 92.75 225 ILE A O 1
ATOM 1719 N N . VAL A 1 226 ? -5.841 -4.558 17.395 1.00 94.50 226 VAL A N 1
ATOM 1720 C CA . VAL A 1 226 ? -7.107 -5.270 17.161 1.00 94.50 226 VAL A CA 1
ATOM 1721 C C . VAL A 1 226 ? -7.165 -5.886 15.764 1.00 94.50 226 VAL A C 1
ATOM 1723 O O . VAL A 1 226 ? -6.406 -5.512 14.867 1.00 94.50 226 VAL A O 1
ATOM 1726 N N . ILE A 1 227 ? -8.085 -6.836 15.574 1.00 96.12 227 ILE A N 1
ATOM 1727 C CA . ILE A 1 227 ? -8.594 -7.213 14.254 1.00 96.12 227 ILE A CA 1
ATOM 1728 C C . ILE A 1 227 ? -10.023 -6.701 14.096 1.00 96.12 227 ILE A C 1
ATOM 1730 O O . ILE A 1 227 ? -10.904 -7.080 14.870 1.00 96.12 227 ILE A O 1
ATOM 1734 N N . LEU A 1 228 ? -10.244 -5.921 13.042 1.00 95.50 228 LEU A N 1
ATOM 1735 C CA . LEU A 1 228 ? -11.555 -5.487 12.558 1.00 95.50 228 LEU A CA 1
ATOM 1736 C C . LEU A 1 228 ? -11.935 -6.260 11.285 1.00 95.50 228 LEU A C 1
ATOM 1738 O O . LEU A 1 228 ? -11.054 -6.798 10.607 1.00 95.50 228 LEU A O 1
ATOM 1742 N N . ASP A 1 229 ? -13.220 -6.285 10.931 1.00 93.81 229 ASP A N 1
ATOM 1743 C CA . ASP A 1 229 ? -13.683 -6.673 9.588 1.00 93.81 229 ASP A CA 1
ATOM 1744 C C . ASP A 1 229 ? -13.884 -5.462 8.642 1.00 93.81 229 ASP A C 1
ATOM 1746 O O . ASP A 1 229 ? -13.666 -4.311 9.026 1.00 93.81 229 ASP A O 1
ATOM 1750 N N . THR A 1 230 ? -14.297 -5.692 7.385 1.00 90.06 230 THR A N 1
ATOM 1751 C CA . THR A 1 230 ? -14.552 -4.610 6.400 1.00 90.06 230 THR A CA 1
ATOM 1752 C C . THR A 1 230 ? -15.783 -3.748 6.682 1.00 90.06 230 THR A C 1
ATOM 1754 O O . THR A 1 230 ? -15.979 -2.715 6.031 1.00 90.06 230 THR A O 1
ATOM 1757 N N . GLU A 1 231 ? -16.627 -4.165 7.620 1.00 89.69 231 GLU A N 1
ATOM 1758 C CA . GLU A 1 231 ? -17.776 -3.400 8.096 1.00 89.69 231 GLU A CA 1
ATOM 1759 C C . GLU A 1 231 ? -17.459 -2.645 9.394 1.00 89.69 231 GLU A C 1
ATOM 1761 O O . GLU A 1 231 ? -18.289 -1.870 9.857 1.00 89.69 231 GLU A O 1
ATOM 1766 N N . GLY A 1 232 ? -16.239 -2.802 9.919 1.00 89.88 232 GLY A N 1
ATOM 1767 C CA . GLY A 1 232 ? -15.749 -2.118 11.106 1.00 89.88 232 GLY A CA 1
ATOM 1768 C C . GLY A 1 232 ? -16.131 -2.792 12.417 1.00 89.88 232 GLY A C 1
ATOM 1769 O O . GLY A 1 232 ? -15.997 -2.152 13.451 1.00 89.88 232 GLY A O 1
ATOM 1770 N N . ASN A 1 233 ? -16.576 -4.054 12.428 1.00 92.62 233 ASN A N 1
ATOM 1771 C CA . ASN A 1 233 ? -16.829 -4.757 13.691 1.00 92.62 233 ASN A CA 1
ATOM 1772 C C . ASN A 1 233 ? -15.526 -5.332 14.262 1.00 92.62 233 ASN A C 1
ATOM 1774 O O . ASN A 1 233 ? -14.725 -5.924 13.531 1.00 92.62 233 ASN A O 1
ATOM 1778 N N . LEU A 1 234 ? -15.345 -5.229 15.582 1.00 95.06 234 LEU A N 1
ATOM 1779 C CA . LEU A 1 234 ? -14.256 -5.897 16.294 1.00 95.06 234 LEU A CA 1
ATOM 1780 C C . LEU A 1 234 ? -14.429 -7.420 16.240 1.00 95.06 234 LEU A C 1
ATOM 1782 O O . LEU A 1 234 ? -15.433 -7.961 16.695 1.00 95.06 234 LEU A O 1
ATOM 1786 N N . GLN A 1 235 ? -13.410 -8.109 15.733 1.00 95.62 235 GLN A N 1
ATOM 1787 C CA . GLN A 1 235 ? -13.348 -9.572 15.683 1.00 95.62 235 GLN A CA 1
ATOM 1788 C C . GLN A 1 235 ? -12.549 -10.147 16.863 1.00 95.62 235 GLN A C 1
ATOM 1790 O O . GLN A 1 235 ? -12.857 -11.237 17.340 1.00 95.62 235 GLN A O 1
ATOM 1795 N N . ARG A 1 236 ? -11.502 -9.437 17.315 1.00 95.06 236 ARG A N 1
ATOM 1796 C CA . ARG A 1 236 ? -10.698 -9.751 18.515 1.00 95.06 236 ARG A CA 1
ATOM 1797 C C . ARG A 1 236 ? -9.707 -8.634 18.843 1.00 95.06 236 ARG A C 1
ATOM 1799 O O . ARG A 1 236 ? -9.229 -7.950 17.937 1.00 95.06 236 ARG A O 1
ATOM 1806 N N . VAL A 1 237 ? -9.301 -8.553 20.106 1.00 94.81 237 VAL A N 1
ATOM 1807 C CA . VAL A 1 237 ? -8.024 -7.940 20.498 1.00 94.81 237 VAL A CA 1
ATOM 1808 C C . VAL A 1 237 ? -6.894 -8.944 20.199 1.00 94.81 237 VAL A C 1
ATOM 1810 O O . VAL A 1 237 ? -7.093 -10.155 20.297 1.00 94.81 237 VAL A O 1
ATOM 1813 N N . LEU A 1 238 ? -5.728 -8.477 19.744 1.00 93.12 238 LEU A N 1
ATOM 1814 C CA . LEU A 1 238 ? -4.550 -9.318 19.465 1.00 93.12 238 LEU A CA 1
ATOM 1815 C C . LEU A 1 238 ? -3.479 -9.241 20.549 1.00 93.12 238 LEU A C 1
ATOM 1817 O O . LEU A 1 238 ? -2.743 -10.211 20.728 1.00 93.12 238 LEU A O 1
ATOM 1821 N N . SER A 1 239 ? -3.371 -8.094 21.218 1.00 92.94 239 SER A N 1
ATOM 1822 C CA . SER A 1 239 ? -2.328 -7.804 22.202 1.00 92.94 239 SER A CA 1
ATOM 1823 C C . SER A 1 239 ? -2.770 -7.949 23.660 1.00 92.94 239 SER A C 1
ATOM 1825 O O . SER A 1 239 ? -1.980 -7.658 24.548 1.00 92.94 239 SER A O 1
ATOM 1827 N N . GLU A 1 240 ? -3.976 -8.463 23.921 1.00 90.50 240 GLU A N 1
ATOM 1828 C CA . GLU A 1 240 ? -4.551 -8.644 25.266 1.00 90.50 240 GLU A CA 1
ATOM 1829 C C . GLU A 1 240 ? -3.559 -9.322 26.236 1.00 90.50 240 GLU A C 1
ATOM 1831 O O . GLU A 1 240 ? -3.178 -8.732 27.246 1.00 90.50 240 GLU A O 1
ATOM 1836 N N . ASP A 1 241 ? -3.016 -10.485 25.856 1.00 89.62 241 ASP A N 1
ATOM 1837 C CA . ASP A 1 241 ? -2.010 -11.238 26.627 1.00 89.62 241 ASP A CA 1
ATOM 1838 C C . ASP A 1 241 ? -0.565 -10.678 26.544 1.00 89.62 241 ASP A C 1
ATOM 1840 O O . ASP A 1 241 ? 0.370 -11.292 27.067 1.00 89.62 241 ASP A O 1
ATOM 1844 N N . TRP A 1 242 ? -0.316 -9.567 25.839 1.00 90.94 242 TRP A N 1
ATOM 1845 C CA . TRP A 1 242 ? 1.049 -9.070 25.605 1.00 90.94 242 TRP A CA 1
ATOM 1846 C C . TRP A 1 242 ? 1.570 -8.241 26.796 1.00 90.94 242 TRP A C 1
ATOM 1848 O O . TRP A 1 242 ? 0.797 -7.502 27.418 1.00 90.94 242 TRP A O 1
ATOM 1858 N N . PRO A 1 243 ? 2.884 -8.302 27.099 1.00 86.56 243 PRO A N 1
ATOM 1859 C CA . PRO A 1 243 ? 3.530 -7.397 28.048 1.00 86.56 243 PRO A CA 1
ATOM 1860 C C . PRO A 1 243 ? 3.354 -5.930 27.648 1.00 86.56 243 PRO A C 1
ATOM 1862 O O . PRO A 1 243 ? 3.433 -5.579 26.470 1.00 86.56 243 PRO A O 1
ATOM 1865 N N . ASP A 1 244 ? 3.146 -5.060 28.633 1.00 83.75 244 ASP A N 1
ATOM 1866 C CA . ASP A 1 244 ? 2.857 -3.639 28.402 1.00 83.75 244 ASP A CA 1
ATOM 1867 C C . ASP A 1 244 ? 4.085 -2.878 27.890 1.00 83.75 244 ASP A C 1
ATOM 1869 O O . ASP A 1 244 ? 3.966 -1.914 27.140 1.00 83.75 244 ASP A O 1
ATOM 1873 N N . GLU A 1 245 ? 5.280 -3.379 28.200 1.00 82.19 245 GLU A N 1
ATOM 1874 C CA . GLU A 1 245 ? 6.547 -2.908 27.651 1.00 82.19 245 GLU A CA 1
ATOM 1875 C C . GLU A 1 245 ? 6.588 -2.993 26.119 1.00 82.19 245 GLU A C 1
ATOM 1877 O O . GLU A 1 245 ? 7.213 -2.144 25.495 1.00 82.19 245 GLU A O 1
ATOM 1882 N N . LEU A 1 246 ? 5.886 -3.958 25.505 1.00 77.94 246 LEU A N 1
ATOM 1883 C CA . LEU A 1 246 ? 5.776 -4.065 24.044 1.00 77.94 246 LEU A CA 1
ATOM 1884 C C . LEU A 1 246 ? 4.751 -3.096 23.438 1.00 77.94 246 LEU A C 1
ATOM 1886 O O . LEU A 1 246 ? 4.701 -2.977 22.218 1.00 77.94 246 LEU A O 1
ATOM 1890 N N . LEU A 1 247 ? 3.918 -2.445 24.256 1.00 73.88 247 LEU A N 1
ATOM 1891 C CA . LEU A 1 247 ? 2.869 -1.513 23.824 1.00 73.88 247 LEU A CA 1
ATOM 1892 C C . LEU A 1 247 ? 3.218 -0.048 24.133 1.00 73.88 247 LEU A C 1
ATOM 1894 O O . LEU A 1 247 ? 2.748 0.840 23.429 1.00 73.88 247 LEU A O 1
ATOM 1898 N N . ASN A 1 248 ? 4.096 0.205 25.108 1.00 67.62 248 ASN A N 1
ATOM 1899 C CA . ASN A 1 248 ? 4.598 1.544 25.447 1.00 67.62 248 ASN A CA 1
ATOM 1900 C C . ASN A 1 248 ? 5.374 2.225 24.300 1.00 67.62 248 ASN A C 1
ATOM 1902 O O . ASN A 1 248 ? 5.387 3.453 24.210 1.00 67.62 248 ASN A O 1
ATOM 1906 N N . ASP A 1 249 ? 6.008 1.447 23.416 1.00 63.06 249 ASP A N 1
ATOM 1907 C CA . ASP A 1 249 ? 6.686 1.980 22.227 1.00 63.06 249 ASP A CA 1
ATOM 1908 C C . ASP A 1 249 ? 5.689 2.439 21.137 1.00 63.06 249 ASP A C 1
ATOM 1910 O O . ASP A 1 249 ? 6.037 3.293 20.313 1.00 63.06 249 ASP A O 1
ATOM 1914 N N . TYR A 1 250 ? 4.441 1.942 21.164 1.00 58.53 250 TYR A N 1
ATOM 1915 C CA . TYR A 1 250 ? 3.362 2.218 20.199 1.00 58.53 250 TYR A CA 1
ATOM 1916 C C . TYR A 1 250 ? 2.434 3.387 20.602 1.00 58.53 250 TYR A C 1
ATOM 1918 O O . TYR A 1 250 ? 2.766 4.204 21.494 1.00 58.53 250 TYR A O 1
#

pLDDT: mean 86.01, std 11.02, range [47.47, 97.38]

Radius of gyration: 20.21 Å; chains: 1; bounding box: 55×52×53 Å

Sequence (250 aa):
APATAIGYAFTPDSRAIAYLKPEAESFDTQKPALGSLVERTVVDRNGRLLASPAKSDGSDSAAIYVCTGAVAELAGGLYHPWMHVSYAGDKRIFFTSARISLPSSRIDTGKETIFCCDTLTGAISEILPQIAIDFTQGNCHLFALSYDSQKILLPGNKNTLGIYTLGRDLDSSKILIDENESFGDDSSPKLVSQWKGRDQISCLVAENSHYLCPDPNTPHRRKEIVILDTEGNLQRVLSEDWPDELLNDY

Secondary structure (DSSP, 8-state):
-----SB-EE-TTSSEEEEEEESSSS--TTSPEEEEEEEEE-B-TTS-B-EEEPP--SS----SEEE-S-EEEEEEEEE-TT-BEEE-TTS-EEEEEEPPPPS-SS-----EEEEEE-TTT--EEE-S-HHHHHHHTTGGGG-EE-TTSSEEEEE-GGG-EEEEETTS---GGGEEE-GGGS-TT--S-SS--EEETTTEEEEEE-TT-TTT-SSTTS--SS-EEEEEETT--EEEESSTTS-GGGTTT-